Protein AF-A0A165Z0E3-F1 (afdb_monomer_lite)

Secondary structure (DSSP, 8-state):
-HHHHHHHHHHHHHHHHHHHHHHHHHHHHHHHH-S-TTTGGGB---TTTHHHHHHHHTS-HHHHHHHHTTGGG-TT---B-HHHHHHHHHHHHHHHHHTT-HHHHHHHHTTS-HHHHHHHHHTSS---GGGHHHHHHHHTT-HHHHHHHHHHHHH-TTTGGG--HHHHHHHHHHHHTTTT---TTS--HHHHHHHHHS--TTTHHHHHHHHHHHHHHS-GGG-S-HHHHHHHHHHHT-TT-B-TTS-B-PPPHHHHHHHHHHHHHHHHH-PPPP-----

Organism: NCBI:txid1314776

Sequence (279 aa):
MFMAREEEREKEAEQKAKEESRTVELTNFLVRQRTDDSLSPFFTTTSENCTDILDLISLPFERFVAKCLCINDHDDINLGDHHSIFFWSVNYCDDLLRANRRGEVTRILSRVDLFSAVRSFALAHSYSLWYDPFLKLIIADRKIDILHLLNELLLTPRDRPNVNSGCVSAAFVIAAGSPPQLPSHLDLSPIIGHIAQHPSWVNWREISDTLIAYLVQCDMPTLSERSAVHEFLQQCIDMELCDYDGIPCDTSEETLHAAQALLDRTSSLDIPQPHLIFD

Structure (mmCIF, N/CA/C/O backbone):
data_AF-A0A165Z0E3-F1
#
_entry.id   AF-A0A165Z0E3-F1
#
loop_
_atom_site.group_PDB
_atom_site.id
_atom_site.type_symbol
_atom_site.label_atom_id
_atom_site.label_alt_id
_atom_site.label_comp_id
_atom_site.label_asym_id
_atom_site.label_entity_id
_atom_site.label_seq_id
_atom_site.pdbx_PDB_ins_code
_atom_site.Cartn_x
_atom_site.Cartn_y
_atom_site.Cartn_z
_atom_site.occupancy
_atom_site.B_iso_or_equiv
_atom_site.auth_seq_id
_atom_site.auth_comp_id
_atom_site.auth_asym_id
_atom_site.auth_atom_id
_atom_site.pdbx_PDB_model_num
ATOM 1 N N . MET A 1 1 ? -39.637 34.682 29.525 1.00 68.06 1 MET A N 1
ATOM 2 C CA . MET A 1 1 ? -39.786 33.650 28.474 1.00 68.06 1 MET A CA 1
ATOM 3 C C . MET A 1 1 ? -38.454 33.310 27.801 1.00 68.06 1 MET A C 1
ATOM 5 O O . MET A 1 1 ? -38.182 32.131 27.672 1.00 68.06 1 MET A O 1
ATOM 9 N N . PHE A 1 2 ? -37.597 34.283 27.450 1.00 79.44 2 PHE A N 1
ATOM 10 C CA . PHE A 1 2 ? -36.244 34.010 26.918 1.00 79.44 2 PHE A CA 1
ATOM 11 C C . PHE A 1 2 ? -35.334 33.226 27.884 1.00 79.44 2 PHE A C 1
ATOM 13 O O . PHE A 1 2 ? -34.806 32.198 27.484 1.00 79.44 2 PHE A O 1
ATOM 20 N N . MET A 1 3 ? -35.247 33.641 29.156 1.00 83.38 3 MET A N 1
ATOM 21 C CA . MET A 1 3 ? -34.401 32.978 30.170 1.00 83.38 3 MET A CA 1
ATOM 22 C C . MET A 1 3 ? -34.711 31.481 30.346 1.00 83.38 3 MET A C 1
ATOM 24 O O . MET A 1 3 ? -33.807 30.660 30.351 1.00 83.38 3 MET A O 1
ATOM 28 N N . ALA A 1 4 ? -35.994 31.103 30.402 1.00 87.00 4 ALA A N 1
ATOM 29 C CA . ALA A 1 4 ? -36.395 29.703 30.580 1.00 87.00 4 ALA A CA 1
ATOM 30 C C . ALA A 1 4 ? -35.983 28.805 29.395 1.00 87.00 4 ALA A C 1
ATOM 32 O O . ALA A 1 4 ? -35.600 27.660 29.592 1.00 87.00 4 ALA A O 1
ATOM 33 N N . ARG A 1 5 ? -36.014 29.341 28.167 1.00 89.25 5 ARG A N 1
ATOM 34 C CA . ARG A 1 5 ? -35.580 28.628 26.953 1.00 89.25 5 ARG A CA 1
ATOM 35 C C . ARG A 1 5 ? -34.055 28.513 26.859 1.00 89.25 5 ARG A C 1
ATOM 37 O O . ARG A 1 5 ? -33.532 27.719 26.085 1.00 89.25 5 ARG A O 1
ATOM 44 N N . GLU A 1 6 ? -33.325 29.366 27.564 1.00 91.88 6 GLU A N 1
ATOM 45 C CA . GLU A 1 6 ? -31.868 29.310 27.634 1.00 91.88 6 GLU A CA 1
ATOM 46 C C . GLU A 1 6 ? -31.409 28.270 28.656 1.00 91.88 6 GLU A C 1
ATOM 48 O O . GLU A 1 6 ? -30.622 27.403 28.295 1.00 91.88 6 GLU A O 1
ATOM 53 N N . GLU A 1 7 ? -32.017 28.252 29.845 1.00 93.44 7 GLU A N 1
ATOM 54 C CA . GLU A 1 7 ? -31.776 27.214 30.858 1.00 93.44 7 GLU A CA 1
ATOM 55 C C . GLU A 1 7 ? -32.126 25.799 30.366 1.00 93.44 7 GLU A C 1
ATOM 57 O O . GLU A 1 7 ? -31.436 24.836 30.694 1.00 93.44 7 GLU A O 1
ATOM 62 N N . GLU A 1 8 ? -33.199 25.647 29.584 1.00 94.56 8 GLU A N 1
ATOM 63 C CA . GLU A 1 8 ? -33.575 24.354 28.997 1.00 94.56 8 GLU A CA 1
ATOM 64 C C . GLU A 1 8 ? -32.518 23.862 27.996 1.00 94.56 8 GLU A C 1
ATOM 66 O O . GLU A 1 8 ? -32.072 22.720 28.088 1.00 94.56 8 GLU A O 1
ATOM 71 N N . ARG A 1 9 ? -32.031 24.748 27.116 1.00 93.62 9 ARG A N 1
ATOM 72 C CA . ARG A 1 9 ? -30.963 24.423 26.154 1.00 93.62 9 ARG A CA 1
ATOM 73 C C . ARG A 1 9 ? -29.644 24.072 26.838 1.00 93.62 9 ARG A C 1
ATOM 75 O O . ARG A 1 9 ? -28.938 23.185 26.371 1.00 93.62 9 ARG A O 1
ATOM 82 N N . GLU A 1 10 ? -29.306 24.762 27.925 1.00 95.31 10 GLU A N 1
ATOM 83 C CA . GLU A 1 10 ? -28.094 24.481 28.699 1.00 95.31 10 GLU A CA 1
ATOM 84 C C . GLU A 1 10 ? -28.153 23.088 29.341 1.00 95.31 10 GLU A C 1
ATOM 86 O O . GLU A 1 10 ? -27.212 22.307 29.208 1.00 95.31 10 GLU A O 1
ATOM 91 N N . LYS A 1 11 ? -29.294 22.727 29.943 1.00 95.75 11 LYS A N 1
ATOM 92 C CA . LYS A 1 11 ? -29.506 21.388 30.518 1.00 95.75 11 LYS A CA 1
ATOM 93 C C . LYS A 1 11 ? -29.469 20.281 29.467 1.00 95.75 11 LYS A C 1
ATOM 95 O O . LYS A 1 11 ? -28.896 19.224 29.719 1.00 95.75 11 LYS A O 1
ATOM 100 N N . GLU A 1 12 ? -30.070 20.507 28.299 1.00 95.25 12 GLU A N 1
ATOM 101 C CA . GLU A 1 12 ? -30.009 19.560 27.178 1.00 95.25 12 GLU A CA 1
ATOM 102 C C . GLU A 1 12 ? -28.567 19.351 26.699 1.00 95.25 12 GLU A C 1
ATOM 104 O O . GLU A 1 12 ? -28.146 18.213 26.480 1.00 95.25 12 GLU A O 1
ATOM 109 N N . ALA A 1 13 ? -27.788 20.430 26.585 1.00 94.31 13 ALA A N 1
ATOM 110 C CA . ALA A 1 13 ? -26.386 20.357 26.190 1.00 94.31 13 ALA A CA 1
ATOM 111 C C . ALA A 1 13 ? -25.526 19.612 27.227 1.00 94.31 13 ALA A C 1
ATOM 113 O O . ALA A 1 13 ? -24.717 18.764 26.849 1.00 94.31 13 ALA A O 1
ATOM 114 N N . GLU A 1 14 ? -25.725 19.871 28.523 1.00 95.94 14 GLU A N 1
ATOM 115 C CA . GLU A 1 14 ? -25.013 19.178 29.605 1.00 95.94 14 GLU A CA 1
ATOM 116 C C . GLU A 1 14 ? -25.334 17.675 29.624 1.00 95.94 14 GLU A C 1
ATOM 118 O O . GLU A 1 14 ? -24.434 16.837 29.737 1.00 95.94 14 GLU A O 1
ATOM 123 N N . GLN A 1 15 ? -26.610 17.318 29.457 1.00 95.50 15 GLN A N 1
ATOM 124 C CA . GLN A 1 15 ? -27.033 15.921 29.393 1.00 95.50 15 GLN A CA 1
ATOM 125 C C . GLN A 1 15 ? -26.423 15.206 28.181 1.00 95.50 15 GLN A C 1
ATOM 127 O O . GLN A 1 15 ? -25.893 14.104 28.334 1.00 95.50 15 GLN A O 1
ATOM 132 N N . LYS A 1 16 ? -26.430 15.846 27.006 1.00 94.31 16 LYS A N 1
ATOM 133 C CA . LYS A 1 16 ? -25.814 15.301 25.791 1.00 94.31 16 LYS A CA 1
ATOM 134 C C . LYS A 1 16 ? -24.310 15.069 25.974 1.00 94.31 16 LYS A C 1
ATOM 136 O O . LYS A 1 16 ? -23.826 13.976 25.696 1.00 94.31 16 LYS A O 1
ATOM 141 N N . ALA A 1 17 ? -23.586 16.044 26.524 1.00 93.94 17 ALA A N 1
ATOM 142 C CA . ALA A 1 17 ? -22.150 15.913 26.784 1.00 93.94 17 ALA A CA 1
ATOM 143 C C . ALA A 1 17 ? -21.835 14.761 27.758 1.00 93.94 17 ALA A C 1
ATOM 145 O O . ALA A 1 17 ? -20.858 14.027 27.593 1.00 93.94 17 ALA A O 1
ATOM 146 N N . LYS A 1 18 ? -22.688 14.556 28.767 1.00 95.44 18 LYS A N 1
ATOM 147 C CA . LYS A 1 18 ? -22.558 13.447 29.719 1.00 95.44 18 LYS A CA 1
ATOM 148 C C . LYS A 1 18 ? -22.806 12.083 29.071 1.00 95.44 18 LYS A C 1
ATOM 150 O O . LYS A 1 18 ? -22.148 11.108 29.434 1.00 95.44 18 LYS A O 1
ATOM 155 N N . GLU A 1 19 ? -23.755 11.994 28.145 1.00 94.44 19 GLU A N 1
ATOM 156 C CA . GLU A 1 19 ? -24.025 10.775 27.375 1.00 94.44 19 GLU A CA 1
ATOM 157 C C . GLU A 1 19 ? -22.878 10.444 26.414 1.00 94.44 19 GLU A C 1
ATOM 159 O O . GLU A 1 19 ? -22.436 9.294 26.365 1.00 94.44 19 GLU A O 1
ATOM 164 N N . GLU A 1 20 ? -22.326 11.449 25.732 1.00 93.62 20 GLU A N 1
ATOM 165 C CA . GLU A 1 20 ? -21.140 11.301 24.879 1.00 93.62 20 GLU A CA 1
ATOM 166 C C . GLU A 1 20 ? -19.932 10.812 25.691 1.00 93.62 20 GLU A C 1
ATOM 168 O O . GLU A 1 20 ? -19.314 9.806 25.342 1.00 93.62 20 GLU A O 1
ATOM 173 N N . SER A 1 21 ? -19.648 11.442 26.836 1.00 95.00 21 SER A N 1
ATOM 174 C CA . SER A 1 21 ? -18.558 11.033 27.732 1.00 95.00 21 SER A CA 1
ATOM 175 C C . SER A 1 21 ? -18.706 9.584 28.211 1.00 95.00 21 SER A C 1
ATOM 177 O O . SER A 1 21 ? -17.742 8.820 28.163 1.00 95.00 21 SER A O 1
ATOM 179 N N . ARG A 1 22 ? -19.917 9.166 28.602 1.00 95.00 22 ARG A N 1
ATOM 180 C CA . ARG A 1 22 ? -20.192 7.774 29.001 1.00 95.00 22 ARG A CA 1
ATOM 181 C C . ARG A 1 22 ? -19.994 6.785 27.857 1.00 95.00 22 ARG A C 1
ATOM 183 O O . ARG A 1 22 ? -19.503 5.682 28.088 1.00 95.00 22 ARG A O 1
ATOM 190 N N . THR A 1 23 ? -20.372 7.167 26.640 1.00 95.31 23 THR A N 1
ATOM 191 C CA . THR A 1 23 ? -20.214 6.326 25.446 1.00 95.31 23 THR A CA 1
ATOM 192 C C . THR A 1 23 ? -18.735 6.106 25.134 1.00 95.31 23 THR A C 1
ATOM 194 O O . THR A 1 23 ? -18.315 4.973 24.893 1.00 95.31 23 THR A O 1
ATOM 197 N N . VAL A 1 24 ? -17.919 7.157 25.239 1.00 96.25 24 VAL A N 1
ATOM 198 C CA . VAL A 1 24 ? -16.460 7.073 25.082 1.00 96.25 24 VAL A CA 1
ATOM 199 C C . VAL A 1 24 ? -15.829 6.192 26.165 1.00 96.25 24 VAL A C 1
ATOM 201 O O . VAL A 1 24 ? -15.006 5.330 25.857 1.00 96.25 24 VAL A O 1
ATOM 204 N N . GLU A 1 25 ? -16.219 6.353 27.432 1.00 96.00 25 GLU A N 1
ATOM 205 C CA . GLU A 1 25 ? -15.717 5.522 28.538 1.00 96.00 25 GLU A CA 1
ATOM 206 C C . GLU A 1 25 ? -16.061 4.039 28.360 1.00 96.00 25 GLU A C 1
ATOM 208 O O . GLU A 1 25 ? -15.193 3.177 28.526 1.00 96.00 25 GLU A O 1
ATOM 213 N N . LEU A 1 26 ? -17.306 3.736 27.981 1.00 95.69 26 LEU A N 1
A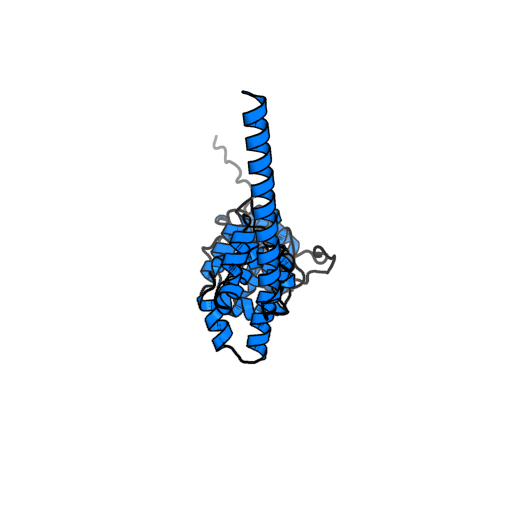TOM 214 C CA . LEU A 1 26 ? -17.750 2.368 27.726 1.00 95.69 26 LEU A CA 1
ATOM 215 C C . LEU A 1 26 ? -17.009 1.748 26.537 1.00 95.69 26 LEU A C 1
ATOM 217 O O . LEU A 1 26 ? -16.569 0.604 26.619 1.00 95.69 26 LEU A O 1
ATOM 221 N N . THR A 1 27 ? -16.829 2.502 25.454 1.00 95.81 27 THR A N 1
ATOM 222 C CA . THR A 1 27 ? -16.098 2.032 24.270 1.00 95.81 27 THR A CA 1
ATOM 223 C C . THR A 1 27 ? -14.642 1.736 24.617 1.00 95.81 27 THR A C 1
ATOM 225 O O . THR A 1 27 ? -14.156 0.646 24.332 1.00 95.81 27 THR A O 1
ATOM 228 N N . ASN A 1 28 ? -13.973 2.634 25.346 1.00 94.12 28 ASN A N 1
ATOM 229 C CA . ASN A 1 28 ? -12.619 2.398 25.850 1.00 94.12 28 ASN A CA 1
ATOM 230 C C . ASN A 1 28 ? -12.534 1.155 26.742 1.00 94.12 28 ASN A C 1
ATOM 232 O O . ASN A 1 28 ? -11.565 0.398 26.666 1.00 94.12 28 ASN A O 1
ATOM 236 N N . PHE A 1 29 ? -13.535 0.934 27.597 1.00 94.88 29 PHE A N 1
ATOM 237 C CA . PHE A 1 29 ? -13.607 -0.279 28.401 1.00 94.88 29 PHE A CA 1
ATOM 238 C C . PHE A 1 29 ? -13.693 -1.526 27.514 1.00 94.88 29 PHE A C 1
ATOM 240 O O . PHE A 1 29 ? -12.916 -2.454 27.717 1.00 94.88 29 PHE A O 1
ATOM 247 N N . LEU A 1 30 ? -14.571 -1.535 26.508 1.00 94.25 30 LEU A N 1
ATOM 248 C CA . LEU A 1 30 ? -14.750 -2.671 25.600 1.00 94.25 30 LEU A CA 1
ATOM 249 C C . LEU A 1 30 ? -13.508 -2.951 24.749 1.00 94.25 30 LEU A C 1
ATOM 251 O O . LEU A 1 30 ? -13.116 -4.111 24.639 1.00 94.25 30 LEU A O 1
ATOM 255 N N . VAL A 1 31 ? -12.847 -1.914 24.224 1.00 93.19 31 VAL A N 1
ATOM 256 C CA . VAL A 1 31 ? -11.560 -2.043 23.518 1.00 93.19 31 VAL A CA 1
ATOM 257 C C . VAL A 1 31 ? -10.532 -2.737 24.417 1.00 93.19 31 VAL A C 1
ATOM 259 O O . VAL A 1 31 ? -9.886 -3.687 23.994 1.00 93.19 31 VAL A O 1
ATOM 262 N N . ARG A 1 32 ? -10.439 -2.350 25.697 1.00 90.75 32 ARG A N 1
ATOM 263 C CA . ARG A 1 32 ? -9.517 -2.970 26.669 1.00 90.75 32 ARG A CA 1
ATOM 264 C C . ARG A 1 32 ? -9.890 -4.391 27.093 1.00 90.75 32 ARG A C 1
ATOM 266 O O . ARG A 1 32 ? -9.044 -5.080 27.650 1.00 90.75 32 ARG A O 1
ATOM 273 N N . GLN A 1 33 ? -11.143 -4.811 26.918 1.00 90.69 33 GLN A N 1
ATOM 274 C CA . GLN A 1 33 ? -11.573 -6.181 27.229 1.00 90.69 33 GLN A CA 1
ATOM 275 C C . GLN A 1 33 ? -11.256 -7.170 26.106 1.00 90.69 33 GLN A C 1
ATOM 277 O O . GLN A 1 33 ? -11.407 -8.379 26.297 1.00 90.69 33 GLN A O 1
ATOM 282 N N . ARG A 1 34 ? -10.839 -6.692 24.931 1.00 88.19 34 ARG A N 1
ATOM 283 C CA . ARG A 1 34 ? -10.425 -7.579 23.853 1.00 88.19 34 ARG A CA 1
ATOM 284 C C . ARG A 1 34 ? -9.138 -8.298 24.231 1.00 88.19 34 ARG A C 1
ATOM 286 O O . ARG A 1 34 ? -8.224 -7.716 24.799 1.00 88.19 34 ARG A O 1
ATOM 293 N N . THR A 1 35 ? -9.073 -9.577 23.888 1.00 85.25 35 THR A N 1
ATOM 294 C CA . THR A 1 35 ? -7.923 -10.441 24.180 1.00 85.25 35 THR A CA 1
ATOM 295 C C . THR A 1 35 ? -6.829 -10.356 23.114 1.00 85.25 35 THR A C 1
ATOM 297 O O . THR A 1 35 ? -5.907 -11.167 23.121 1.00 85.25 35 THR A O 1
ATOM 300 N N . ASP A 1 36 ? -6.957 -9.450 22.140 1.00 81.94 36 ASP A N 1
ATOM 301 C CA . ASP A 1 36 ? -5.876 -9.153 21.207 1.00 81.94 36 ASP A CA 1
ATOM 302 C C . ASP A 1 36 ? -4.920 -8.134 21.818 1.00 81.94 36 ASP A C 1
ATOM 304 O O . ASP A 1 36 ? -5.096 -6.924 21.710 1.00 81.94 36 ASP A O 1
ATOM 308 N N . ASP A 1 37 ? -3.869 -8.650 22.449 1.00 74.19 37 ASP A N 1
ATOM 309 C CA . ASP A 1 37 ? -2.869 -7.825 23.134 1.00 74.19 37 ASP A CA 1
ATOM 310 C C . ASP A 1 37 ? -2.092 -6.894 22.179 1.00 74.19 37 ASP A C 1
ATOM 312 O O . ASP A 1 37 ? -1.412 -5.974 22.631 1.00 74.19 37 ASP A O 1
ATOM 316 N N . SER A 1 38 ? -2.185 -7.109 20.861 1.00 86.12 38 SER A N 1
ATOM 317 C CA . SER A 1 38 ? -1.393 -6.400 19.852 1.00 86.12 38 SER A CA 1
ATOM 318 C C . SER A 1 38 ? -2.134 -5.340 19.033 1.00 86.12 38 SER A C 1
ATOM 320 O O . SER A 1 38 ? -1.458 -4.549 18.393 1.00 86.12 38 SER A O 1
ATOM 322 N N . LEU A 1 39 ? -3.472 -5.288 18.998 1.00 90.50 39 LEU A N 1
ATOM 323 C CA . LEU A 1 39 ? -4.202 -4.359 18.107 1.00 90.50 39 LEU A CA 1
ATOM 324 C C . LEU A 1 39 ? -4.990 -3.301 18.875 1.00 90.50 39 LEU A C 1
ATOM 326 O O . LEU A 1 39 ? -4.874 -2.108 18.601 1.00 90.50 39 LEU A O 1
ATOM 330 N N . SER A 1 40 ? -5.754 -3.736 19.872 1.00 90.62 40 SER A N 1
ATOM 331 C CA . SER A 1 40 ? -6.601 -2.870 20.697 1.00 90.62 40 SER A CA 1
ATOM 332 C C . SER A 1 40 ? -5.907 -1.637 21.314 1.00 90.62 40 SER A C 1
ATOM 334 O O . SER A 1 40 ? -6.552 -0.589 21.379 1.00 90.62 40 SER A O 1
ATOM 336 N N . PRO A 1 41 ? -4.618 -1.675 21.725 1.00 93.25 41 PRO A N 1
ATOM 337 C CA . PRO A 1 41 ? -3.942 -0.506 22.298 1.00 93.25 41 PRO A CA 1
ATOM 338 C C . PRO A 1 41 ? -3.807 0.707 21.367 1.00 93.25 41 PRO A C 1
ATOM 340 O O . PRO A 1 41 ? -3.559 1.808 21.854 1.00 93.25 41 PRO A O 1
ATOM 343 N N . PHE A 1 42 ? -3.945 0.519 20.053 1.00 95.06 42 PHE A N 1
ATOM 344 C CA . PHE A 1 42 ? -3.708 1.565 19.053 1.00 95.06 42 PHE A CA 1
ATOM 345 C C . PHE A 1 42 ? -4.973 2.327 18.649 1.00 95.06 42 PHE A C 1
ATOM 347 O O . PHE A 1 42 ? -4.896 3.320 17.924 1.00 95.06 42 PHE A O 1
ATOM 354 N N . PHE A 1 43 ? -6.135 1.913 19.161 1.00 95.19 43 PHE A N 1
ATOM 355 C CA . PHE A 1 43 ? -7.379 2.645 18.970 1.00 95.19 43 PHE A CA 1
ATOM 356 C C . PHE A 1 43 ? -7.462 3.835 19.923 1.00 95.19 43 PHE A C 1
ATOM 358 O O . PHE A 1 43 ? -7.250 3.703 21.129 1.00 95.19 43 PHE A O 1
ATOM 365 N N . THR A 1 44 ? -7.817 5.003 19.389 1.00 95.31 44 THR A N 1
ATOM 366 C CA . THR A 1 44 ? -8.070 6.203 20.199 1.00 95.31 44 THR A CA 1
ATOM 367 C C . THR A 1 44 ? -9.548 6.535 20.148 1.00 95.31 44 THR A C 1
ATOM 369 O O . THR A 1 44 ? -10.023 7.068 19.153 1.00 95.31 44 THR A O 1
ATOM 372 N N . THR A 1 45 ? -10.283 6.246 21.220 1.00 95.56 45 THR A N 1
ATOM 373 C CA . THR A 1 45 ? -11.718 6.550 21.269 1.00 95.56 45 THR A CA 1
ATOM 374 C C . THR A 1 45 ? -11.964 8.041 21.500 1.00 95.56 45 THR A C 1
ATOM 376 O O . THR A 1 45 ? -11.514 8.608 22.498 1.00 95.56 45 THR A O 1
ATOM 379 N N . THR A 1 46 ? -12.756 8.648 20.626 1.00 94.62 46 THR A N 1
ATOM 380 C CA . THR A 1 46 ? -13.310 9.999 20.729 1.00 94.62 46 THR A CA 1
ATOM 381 C C . THR A 1 46 ? -14.836 9.934 20.637 1.00 94.62 46 THR A C 1
ATOM 383 O O . THR A 1 46 ? -15.412 8.891 20.326 1.00 94.62 46 THR A O 1
ATOM 386 N N . SER A 1 47 ? -15.526 11.039 20.920 1.00 92.81 47 SER A N 1
ATOM 387 C CA . SER A 1 47 ? -16.980 11.105 20.716 1.00 92.81 47 SER A CA 1
ATOM 388 C C . SER A 1 47 ? -17.366 10.919 19.244 1.00 92.81 47 SER A C 1
ATOM 390 O O . SER A 1 47 ? -18.416 10.351 18.964 1.00 92.81 47 SER A O 1
ATOM 392 N N . GLU A 1 48 ? -16.506 11.347 18.318 1.00 93.31 48 GLU A N 1
ATOM 393 C CA . GLU A 1 48 ? -16.752 11.317 16.874 1.00 93.31 48 GLU A CA 1
ATOM 394 C C . GLU A 1 48 ? -16.618 9.911 16.278 1.00 93.31 48 GLU A C 1
ATOM 396 O O . GLU A 1 48 ? -17.387 9.569 15.389 1.00 93.31 48 GLU A O 1
ATOM 401 N N . ASN A 1 49 ? -15.700 9.083 16.790 1.00 94.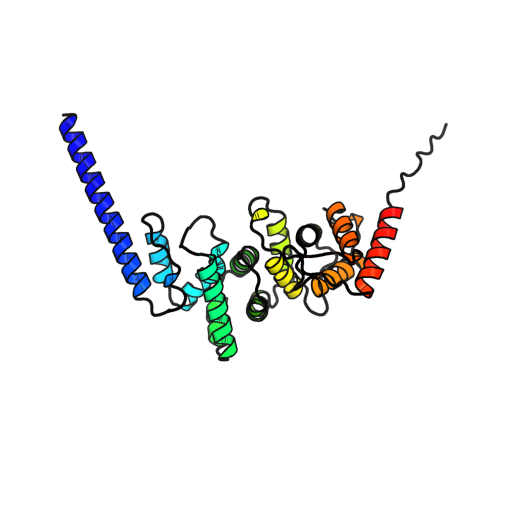75 49 ASN A N 1
ATOM 402 C CA . ASN A 1 49 ? -15.392 7.762 16.222 1.00 94.75 49 ASN A CA 1
ATOM 403 C C . ASN A 1 49 ? -15.894 6.576 17.065 1.00 94.75 49 ASN A C 1
ATOM 405 O O . ASN A 1 49 ? -15.676 5.420 16.699 1.00 94.75 49 ASN A O 1
ATOM 409 N N . CYS A 1 50 ? -16.518 6.827 18.224 1.00 94.25 50 CYS A N 1
ATOM 410 C CA . CYS A 1 50 ? -16.867 5.754 19.157 1.00 94.25 50 CYS A CA 1
ATOM 411 C C . CYS A 1 50 ? -17.804 4.713 18.533 1.00 94.25 50 CYS A C 1
ATOM 413 O O . CYS A 1 50 ? -17.636 3.523 18.784 1.00 94.25 50 CYS A O 1
ATOM 415 N N . THR A 1 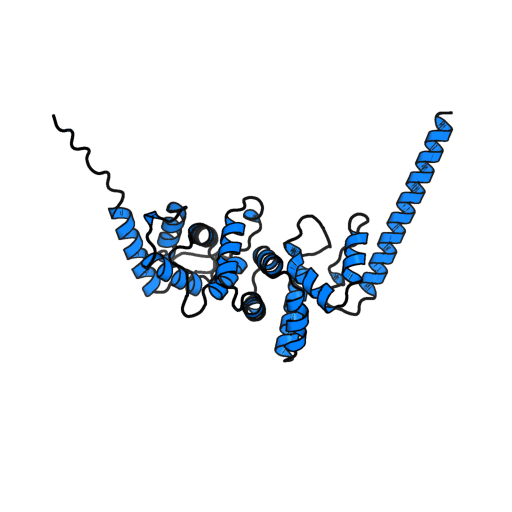51 ? -18.743 5.142 17.686 1.00 93.31 51 THR A N 1
ATOM 416 C CA . THR A 1 51 ? -19.663 4.233 16.988 1.00 93.31 51 THR A CA 1
ATOM 417 C C . THR A 1 51 ? -18.904 3.339 16.009 1.00 93.31 51 THR A C 1
ATOM 419 O O . THR A 1 51 ? -19.086 2.125 16.041 1.00 93.31 51 THR A O 1
ATOM 422 N N . ASP A 1 52 ? -17.982 3.902 15.226 1.00 95.00 52 ASP A N 1
ATOM 423 C CA . ASP A 1 52 ? -17.177 3.138 14.266 1.00 95.00 52 ASP A CA 1
ATOM 424 C C . ASP A 1 52 ? -16.259 2.130 14.968 1.00 95.00 52 ASP A C 1
ATOM 426 O O . ASP A 1 52 ? -16.145 0.979 14.540 1.00 95.00 52 ASP A O 1
ATOM 430 N N . ILE A 1 53 ? -15.645 2.527 16.090 1.00 95.56 53 ILE A N 1
ATOM 431 C CA . ILE A 1 53 ? -14.836 1.621 16.915 1.00 95.56 53 ILE A CA 1
ATOM 432 C C . ILE A 1 53 ? -15.710 0.503 17.487 1.00 95.56 53 ILE A C 1
ATOM 434 O O . ILE A 1 53 ? -15.310 -0.658 17.419 1.00 95.56 53 ILE A O 1
ATOM 438 N N . LEU A 1 54 ? -16.891 0.818 18.033 1.00 94.44 54 LEU A N 1
ATOM 439 C CA . LEU A 1 54 ? -17.818 -0.179 18.577 1.00 94.44 54 LEU A CA 1
ATOM 440 C C . LEU A 1 54 ? -18.260 -1.187 17.514 1.00 94.44 54 LEU A C 1
ATOM 442 O O . LEU A 1 54 ? -18.247 -2.395 17.772 1.00 94.44 54 LEU A O 1
ATOM 446 N N . ASP A 1 55 ? -18.608 -0.708 16.323 1.00 94.81 55 ASP A N 1
ATOM 447 C CA . ASP A 1 55 ? -18.997 -1.549 15.194 1.00 94.81 55 ASP A CA 1
ATOM 448 C C . ASP A 1 55 ? -17.843 -2.460 14.769 1.00 94.81 55 ASP A C 1
ATOM 450 O O . ASP A 1 55 ? -18.035 -3.665 14.580 1.00 94.81 55 ASP A O 1
ATOM 454 N N . LEU A 1 56 ? -16.627 -1.914 14.704 1.00 94.69 56 LEU A N 1
ATOM 455 C CA . LEU A 1 56 ? -15.415 -2.644 14.352 1.00 94.69 56 LEU A CA 1
ATOM 456 C C . LEU A 1 56 ? -15.081 -3.739 15.378 1.00 94.69 56 LEU A C 1
ATOM 458 O O . LEU A 1 56 ? -14.852 -4.891 14.998 1.00 94.69 56 LEU A O 1
ATOM 462 N N . ILE A 1 57 ? -15.089 -3.423 16.677 1.00 94.31 57 ILE A N 1
ATOM 463 C CA . ILE A 1 57 ? -14.761 -4.396 17.732 1.00 94.31 57 ILE A CA 1
ATOM 464 C C . ILE A 1 57 ? -15.870 -5.422 17.980 1.00 94.31 57 ILE A C 1
ATOM 466 O O . ILE A 1 57 ? -15.607 -6.466 18.576 1.00 94.31 57 ILE A O 1
ATOM 470 N N . SER A 1 58 ? -17.095 -5.163 17.525 1.00 94.44 58 SER A N 1
ATOM 471 C CA . SER A 1 58 ? -18.200 -6.125 17.608 1.00 94.44 58 SER A CA 1
ATOM 472 C C . SER A 1 58 ? -18.110 -7.222 16.541 1.00 94.44 58 SER A C 1
ATOM 474 O O . SER A 1 58 ? -18.844 -8.213 16.596 1.00 94.44 58 SER A O 1
ATOM 476 N N . LEU A 1 59 ? -17.211 -7.079 15.561 1.00 95.50 59 LEU A N 1
ATOM 477 C CA . LEU A 1 59 ? -17.000 -8.078 14.521 1.00 95.50 59 LEU A CA 1
ATOM 478 C C . LEU A 1 59 ? -16.327 -9.351 15.067 1.00 95.50 59 LEU A C 1
ATOM 480 O O . LEU A 1 59 ? -15.485 -9.288 15.968 1.00 95.50 59 LEU A O 1
ATOM 484 N N . PRO A 1 60 ? -16.604 -10.519 14.449 1.00 95.25 60 PRO A N 1
ATOM 485 C CA . PRO A 1 60 ? -15.762 -11.698 14.612 1.00 95.25 60 PRO A CA 1
ATOM 486 C C . PRO A 1 60 ? -14.295 -11.364 14.339 1.00 95.25 60 PRO A C 1
ATOM 488 O O . PRO A 1 60 ? -13.999 -10.586 13.428 1.00 95.25 60 PRO A O 1
ATOM 491 N N . PHE A 1 61 ? -13.384 -11.980 15.092 1.00 94.38 61 PHE A N 1
ATOM 492 C CA . PHE A 1 61 ? -11.972 -11.600 15.107 1.00 94.38 61 PHE A CA 1
ATOM 493 C 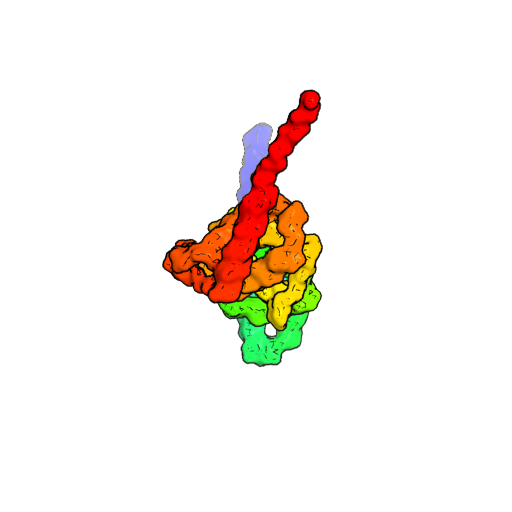C . PHE A 1 61 ? -11.329 -11.562 13.712 1.00 94.38 61 PHE A C 1
ATOM 495 O O . PHE A 1 61 ? -10.634 -10.608 13.378 1.00 94.38 61 PHE A O 1
ATOM 502 N N . GLU A 1 62 ? -11.626 -12.530 12.842 1.00 95.81 62 GLU A N 1
ATOM 503 C CA . GLU A 1 62 ? -11.073 -12.549 11.485 1.00 95.81 62 GLU A CA 1
ATOM 504 C C . GLU A 1 62 ? -11.566 -11.379 10.623 1.00 95.81 62 GLU A C 1
ATOM 506 O O . GLU A 1 62 ? -10.822 -10.869 9.788 1.00 95.81 62 GLU A O 1
ATOM 511 N N . ARG A 1 63 ? -12.815 -10.933 10.821 1.00 96.62 63 ARG A N 1
ATOM 512 C CA . ARG A 1 63 ? -13.365 -9.757 10.126 1.00 96.62 63 ARG A CA 1
ATOM 513 C C . ARG A 1 63 ? -12.808 -8.456 10.690 1.00 96.62 63 ARG A C 1
ATOM 515 O O . ARG A 1 63 ? -12.585 -7.531 9.919 1.00 96.62 63 ARG A O 1
ATOM 522 N N . PHE A 1 64 ? -12.583 -8.405 12.000 1.00 96.06 64 PHE A N 1
ATOM 523 C CA . PHE A 1 64 ? -11.903 -7.292 12.654 1.00 96.06 64 PHE A CA 1
ATOM 524 C C . PHE A 1 64 ? -10.503 -7.090 12.057 1.00 96.06 64 PHE A C 1
ATOM 526 O O . PHE A 1 64 ? -10.229 -6.026 11.514 1.00 96.06 64 PHE A O 1
ATOM 533 N N . VAL A 1 65 ? -9.671 -8.138 12.027 1.00 96.75 65 VAL A N 1
ATOM 534 C CA . VAL A 1 65 ? -8.329 -8.072 11.418 1.00 96.75 65 VAL A CA 1
ATOM 535 C C . VAL A 1 65 ? -8.406 -7.694 9.937 1.00 96.75 65 VAL A C 1
ATOM 537 O O . VAL A 1 65 ? -7.645 -6.846 9.484 1.00 96.75 65 VAL A O 1
ATOM 540 N N . ALA A 1 66 ? -9.351 -8.264 9.180 1.00 97.12 66 ALA A N 1
ATOM 541 C CA . ALA A 1 66 ? -9.529 -7.924 7.768 1.00 97.12 66 ALA A CA 1
ATOM 542 C C . ALA A 1 66 ? -9.825 -6.431 7.540 1.00 97.12 66 ALA A C 1
ATOM 544 O O . ALA A 1 66 ? -9.334 -5.851 6.574 1.00 97.12 66 ALA A O 1
ATOM 545 N N . LYS A 1 67 ? -10.596 -5.801 8.434 1.00 96.62 67 LYS A N 1
ATOM 546 C CA . LYS A 1 67 ? -10.855 -4.358 8.396 1.00 96.62 67 LYS A CA 1
ATOM 547 C C . LYS A 1 67 ? -9.622 -3.544 8.779 1.00 96.62 67 LYS A C 1
ATOM 549 O O . LYS A 1 67 ? -9.312 -2.580 8.090 1.00 96.62 67 LYS A O 1
ATOM 554 N N . CYS A 1 68 ? -8.874 -3.973 9.792 1.00 96.12 68 CYS A N 1
ATOM 555 C CA . CYS A 1 68 ? -7.620 -3.325 10.181 1.00 96.12 68 CYS A CA 1
ATOM 556 C C . CYS A 1 68 ? -6.535 -3.396 9.086 1.00 96.12 68 CYS A C 1
ATOM 558 O O . CYS A 1 68 ? -5.724 -2.487 8.964 1.00 96.12 68 CYS A O 1
ATOM 560 N N . LEU A 1 69 ? -6.543 -4.429 8.236 1.00 96.88 69 LEU A N 1
ATOM 561 C CA . LEU A 1 69 ? -5.663 -4.521 7.060 1.00 96.88 69 LEU A CA 1
ATOM 562 C C . LEU A 1 69 ? -5.985 -3.495 5.959 1.00 96.88 69 LEU A C 1
ATOM 564 O O . LEU A 1 69 ? -5.153 -3.268 5.088 1.00 96.88 69 LEU A O 1
ATOM 568 N N . CYS A 1 70 ? -7.174 -2.893 5.986 1.00 96.69 70 CYS A N 1
ATOM 569 C CA . CYS A 1 70 ? -7.619 -1.881 5.025 1.00 96.69 70 CYS A CA 1
ATOM 570 C C . CYS A 1 70 ? -7.584 -0.463 5.622 1.00 96.69 70 CYS A C 1
ATOM 572 O O . CYS A 1 70 ? -8.148 0.458 5.045 1.00 96.69 70 CYS A O 1
ATOM 574 N N . ILE A 1 71 ? -6.990 -0.285 6.807 1.00 95.69 71 ILE A N 1
ATOM 575 C CA . ILE A 1 71 ? -7.198 0.908 7.635 1.00 95.69 71 ILE A CA 1
ATOM 576 C C . ILE A 1 71 ? -6.729 2.212 6.976 1.00 95.69 71 ILE A C 1
ATOM 578 O O . ILE A 1 71 ? -7.426 3.213 7.093 1.00 95.69 71 ILE A O 1
ATOM 582 N N . ASN A 1 72 ? -5.613 2.199 6.236 1.00 94.06 72 ASN A N 1
ATOM 583 C CA . ASN A 1 72 ? -5.078 3.411 5.603 1.00 94.06 72 ASN A CA 1
ATOM 584 C C . ASN A 1 72 ? -5.830 3.787 4.312 1.00 94.06 72 ASN A C 1
ATOM 586 O O . ASN A 1 72 ? -5.515 4.804 3.713 1.00 94.06 72 ASN A O 1
ATOM 590 N N . ASP A 1 73 ? -6.788 2.972 3.855 1.00 92.62 73 ASP A N 1
ATOM 591 C CA . ASP A 1 73 ? -7.673 3.317 2.730 1.00 92.62 73 ASP A CA 1
ATOM 592 C C . ASP A 1 73 ? -8.868 4.192 3.175 1.00 92.62 73 ASP A C 1
ATOM 594 O O . ASP A 1 73 ? -9.610 4.735 2.358 1.00 92.62 73 ASP A O 1
ATOM 598 N N . HIS A 1 74 ? -9.076 4.337 4.488 1.00 84.50 74 HIS A N 1
ATOM 599 C CA . HIS A 1 74 ? -10.210 5.047 5.076 1.00 84.50 74 HIS A CA 1
ATOM 600 C C . HIS A 1 74 ? -9.776 6.381 5.700 1.00 84.50 74 HIS A C 1
ATOM 602 O O . HIS A 1 74 ? -9.603 6.500 6.912 1.00 84.50 74 HIS A O 1
ATOM 608 N N . ASP A 1 75 ? -9.632 7.408 4.861 1.00 73.88 75 ASP A N 1
ATOM 609 C CA . ASP A 1 75 ? -9.279 8.776 5.279 1.00 73.88 75 ASP A CA 1
ATOM 610 C C . ASP A 1 75 ? -10.353 9.474 6.134 1.00 73.88 75 ASP A C 1
ATOM 612 O O . ASP A 1 75 ? -10.093 10.498 6.767 1.00 73.88 75 ASP A O 1
ATOM 616 N N . ASP A 1 76 ? -11.590 8.986 6.097 1.00 82.06 76 ASP A N 1
ATOM 617 C CA . ASP A 1 76 ? -12.749 9.624 6.714 1.00 82.06 76 ASP A CA 1
ATOM 618 C C . ASP A 1 76 ? -12.950 9.241 8.185 1.00 82.06 76 ASP A C 1
ATOM 620 O O . ASP A 1 76 ? -13.663 9.948 8.900 1.00 82.06 76 ASP A O 1
ATOM 624 N N . ILE A 1 77 ? -12.294 8.177 8.663 1.00 86.69 77 ILE A N 1
ATOM 625 C CA . ILE A 1 77 ? -12.484 7.664 10.024 1.00 86.69 77 ILE A CA 1
ATOM 626 C C . ILE A 1 77 ? -11.148 7.598 10.766 1.00 86.69 77 ILE A C 1
ATOM 628 O O . ILE A 1 77 ? -10.351 6.668 10.622 1.00 86.69 77 ILE A O 1
ATOM 632 N N . ASN A 1 78 ? -10.926 8.568 11.654 1.00 92.00 78 ASN A N 1
ATOM 633 C CA . ASN A 1 78 ? -9.803 8.528 12.583 1.00 92.00 78 ASN A CA 1
ATOM 634 C C . ASN A 1 78 ? -10.080 7.487 13.674 1.00 92.00 78 ASN A C 1
ATOM 636 O O . ASN A 1 78 ? -10.752 7.786 14.654 1.00 92.00 78 ASN A O 1
ATOM 640 N N . LEU A 1 79 ? -9.561 6.271 13.515 1.00 94.50 79 LEU A N 1
ATOM 641 C CA . LEU A 1 79 ? -9.706 5.179 14.485 1.00 94.50 79 LEU A CA 1
ATOM 642 C C . LEU A 1 79 ? -8.562 5.142 15.514 1.00 94.50 79 LEU A C 1
ATOM 644 O O . LEU A 1 79 ? -8.589 4.323 16.431 1.00 94.50 79 LEU A O 1
ATOM 648 N N . GLY A 1 80 ? -7.576 6.035 15.400 1.00 94.69 80 GLY A N 1
ATOM 649 C CA . GLY A 1 80 ? -6.374 6.065 16.228 1.00 94.69 80 GLY A CA 1
ATOM 650 C C . GLY A 1 80 ? -5.103 5.989 15.387 1.00 94.69 80 GLY A C 1
ATOM 651 O O . GLY A 1 80 ? -5.008 6.602 14.328 1.00 94.69 80 GLY A O 1
ATOM 652 N N . ASP A 1 81 ? -4.116 5.237 15.866 1.00 95.06 81 ASP A N 1
ATOM 653 C CA . ASP A 1 81 ? -2.838 5.065 15.176 1.00 95.06 81 ASP A CA 1
ATOM 654 C C . ASP A 1 81 ? -2.970 4.020 14.057 1.00 95.06 81 ASP A C 1
ATOM 656 O O . ASP A 1 81 ? -2.712 2.828 14.248 1.00 95.06 81 ASP A O 1
ATOM 660 N N . HIS A 1 82 ? -3.403 4.475 12.877 1.00 94.88 82 HIS A N 1
ATOM 661 C CA . HIS A 1 82 ? -3.573 3.638 11.686 1.00 94.88 82 HIS A CA 1
ATOM 662 C C . HIS A 1 82 ? -2.289 2.903 11.283 1.00 94.88 82 HIS A C 1
ATOM 664 O O . HIS A 1 82 ? -2.361 1.748 10.861 1.00 94.88 82 HIS A O 1
ATOM 670 N N . HIS A 1 83 ? -1.116 3.518 11.480 1.00 93.31 83 HIS A N 1
ATOM 671 C CA . HIS A 1 83 ? 0.161 2.875 11.182 1.00 93.31 83 HIS A CA 1
ATOM 672 C C . HIS A 1 83 ? 0.354 1.630 12.046 1.00 93.31 83 HIS A C 1
ATOM 674 O O . HIS A 1 83 ? 0.579 0.540 11.513 1.00 93.31 83 HIS A O 1
ATOM 680 N N . SER A 1 84 ? 0.205 1.772 13.364 1.00 94.62 84 SER A N 1
ATOM 681 C CA . SER A 1 84 ? 0.332 0.642 14.281 1.00 94.62 84 SER A CA 1
ATOM 682 C C . SER A 1 84 ? -0.773 -0.396 14.068 1.00 94.62 84 SER A C 1
ATOM 684 O O . SER A 1 84 ? -0.493 -1.595 14.066 1.00 94.62 84 SER A O 1
ATOM 686 N N . ILE A 1 85 ? -2.017 0.026 13.815 1.00 96.06 85 ILE A N 1
ATOM 687 C CA . ILE A 1 85 ? -3.131 -0.891 13.519 1.00 96.06 85 ILE A CA 1
ATOM 688 C C . ILE A 1 85 ? -2.817 -1.745 12.281 1.00 96.06 85 ILE A C 1
ATOM 690 O O . ILE A 1 85 ? -2.943 -2.974 12.332 1.00 96.06 85 ILE A O 1
ATOM 694 N N . PHE A 1 86 ? -2.376 -1.123 11.184 1.00 95.88 86 PHE A N 1
ATOM 695 C CA . PHE A 1 86 ? -2.001 -1.831 9.960 1.00 95.88 86 PHE A CA 1
ATOM 696 C C . PHE A 1 86 ? -0.826 -2.783 10.214 1.00 95.88 86 PHE A C 1
ATOM 698 O O . PHE A 1 86 ? -0.914 -3.978 9.923 1.00 95.88 86 PHE A O 1
ATOM 705 N N . PHE A 1 87 ? 0.243 -2.269 10.828 1.00 94.81 87 PHE A N 1
ATOM 706 C CA . PHE A 1 87 ? 1.459 -3.011 11.157 1.00 94.81 87 PHE A CA 1
ATOM 707 C C . PHE A 1 87 ? 1.154 -4.297 11.929 1.00 94.81 87 PHE A C 1
ATOM 709 O O . PHE A 1 87 ? 1.539 -5.391 11.509 1.00 94.81 87 PHE A O 1
ATOM 716 N N . TRP A 1 88 ? 0.416 -4.189 13.036 1.00 95.75 88 TRP A N 1
ATOM 717 C CA . TRP A 1 88 ? 0.123 -5.334 13.897 1.00 95.75 88 TRP A CA 1
ATOM 718 C C . TRP A 1 88 ? -0.857 -6.312 13.253 1.00 95.75 88 TRP A C 1
ATOM 720 O O . TRP A 1 88 ? -0.815 -7.505 13.558 1.00 95.75 88 TRP A O 1
ATOM 730 N N . SER A 1 89 ? -1.684 -5.847 12.315 1.00 96.00 89 SER A N 1
ATOM 731 C CA . SER A 1 89 ? -2.581 -6.710 11.541 1.00 96.00 89 SER A CA 1
ATOM 732 C C . SER A 1 89 ? -1.810 -7.566 10.540 1.00 96.00 89 SER A C 1
ATOM 734 O O . SER A 1 89 ? -2.073 -8.767 10.419 1.00 96.00 89 SER A O 1
ATOM 736 N N . VAL A 1 90 ? -0.820 -6.978 9.862 1.00 95.81 90 VAL A N 1
ATOM 737 C CA . VAL A 1 90 ? 0.076 -7.729 8.976 1.00 95.81 90 VAL A CA 1
ATOM 738 C C . VAL A 1 90 ? 0.961 -8.674 9.788 1.00 95.81 90 VAL A C 1
ATOM 740 O O . VAL A 1 90 ? 1.061 -9.849 9.434 1.00 95.81 90 VAL A O 1
ATOM 743 N N . ASN A 1 91 ? 1.524 -8.216 10.914 1.00 94.56 91 ASN A N 1
ATOM 744 C CA . ASN A 1 91 ? 2.334 -9.061 11.796 1.00 94.56 91 ASN A CA 1
ATOM 745 C C . ASN A 1 91 ? 1.535 -10.260 12.327 1.00 94.56 91 ASN A C 1
ATOM 747 O O . ASN A 1 91 ? 2.031 -11.382 12.323 1.00 94.56 91 ASN A O 1
ATOM 751 N N . TYR A 1 92 ? 0.271 -10.058 12.708 1.00 95.31 92 TYR A N 1
ATOM 752 C CA . TYR A 1 92 ? -0.608 -11.156 13.106 1.00 95.31 92 TYR A CA 1
ATOM 753 C C . TYR A 1 92 ? -0.782 -12.196 11.986 1.00 95.31 92 TYR A C 1
ATOM 755 O O . TYR A 1 92 ? -0.717 -13.403 12.235 1.00 95.31 92 TYR A O 1
ATOM 763 N N . CYS A 1 93 ? -0.969 -11.751 10.739 1.00 95.75 93 CYS A N 1
ATOM 764 C CA . CYS A 1 93 ? -1.055 -12.662 9.598 1.00 95.75 93 CYS A CA 1
ATOM 765 C C . CYS A 1 93 ? 0.266 -13.406 9.359 1.00 95.75 93 CYS A C 1
ATOM 767 O O . CYS A 1 93 ? 0.240 -14.609 9.098 1.00 95.75 93 CYS A O 1
ATOM 769 N N . ASP A 1 94 ? 1.409 -12.732 9.481 1.00 94.25 94 ASP A N 1
ATOM 770 C CA . ASP A 1 94 ? 2.728 -13.354 9.340 1.00 94.25 94 ASP A CA 1
ATOM 771 C C . ASP A 1 94 ? 3.009 -14.384 10.449 1.00 94.25 94 ASP A C 1
ATOM 773 O O . ASP A 1 94 ? 3.443 -15.500 10.164 1.00 94.25 94 ASP A O 1
ATOM 777 N N . ASP A 1 95 ? 2.652 -14.089 11.701 1.00 94.00 95 ASP A N 1
ATOM 778 C CA . ASP A 1 95 ? 2.768 -15.034 12.817 1.00 94.00 95 ASP A CA 1
ATOM 779 C C . ASP A 1 95 ? 1.930 -16.298 12.581 1.00 94.00 95 ASP A C 1
ATOM 781 O O . ASP A 1 95 ? 2.387 -17.420 12.831 1.00 94.00 95 ASP A O 1
ATOM 785 N N . LEU A 1 96 ? 0.723 -16.153 12.022 1.00 95.00 96 LEU A N 1
ATOM 786 C CA . LEU A 1 96 ? -0.081 -17.298 11.593 1.00 95.00 96 LEU A CA 1
ATOM 787 C C . LEU A 1 96 ? 0.609 -18.098 10.477 1.00 95.00 96 LEU A C 1
ATOM 789 O O . LEU A 1 96 ? 0.578 -19.332 10.511 1.00 95.00 96 LEU A O 1
ATOM 793 N N . LEU A 1 97 ? 1.245 -17.442 9.501 1.00 94.38 97 LEU A N 1
ATOM 794 C CA . LEU A 1 97 ? 1.998 -18.129 8.444 1.00 94.38 97 LEU A CA 1
ATOM 795 C C . LEU A 1 97 ? 3.198 -18.895 9.009 1.00 94.38 97 LEU A C 1
ATOM 797 O O . LEU A 1 97 ? 3.376 -20.068 8.667 1.00 94.38 97 LEU A O 1
ATOM 801 N N . ARG A 1 98 ? 3.973 -18.279 9.910 1.00 93.81 98 ARG A N 1
ATOM 802 C CA . ARG A 1 98 ? 5.124 -18.895 10.595 1.00 93.81 98 ARG A CA 1
ATOM 803 C C . ARG A 1 98 ? 4.714 -20.080 11.463 1.00 93.81 98 ARG A C 1
ATOM 805 O O . ARG A 1 98 ? 5.406 -21.094 11.484 1.00 93.81 98 ARG A O 1
ATOM 812 N N . ALA A 1 99 ? 3.551 -20.001 12.107 1.00 96.00 99 ALA A N 1
ATOM 813 C CA . ALA A 1 99 ? 2.953 -21.103 12.859 1.00 96.00 99 ALA A CA 1
ATOM 814 C C . ALA A 1 99 ? 2.295 -22.182 11.968 1.00 96.00 99 ALA A C 1
ATOM 816 O O . ALA A 1 99 ? 1.648 -23.094 12.484 1.00 96.00 99 ALA A O 1
ATOM 817 N N . ASN A 1 100 ? 2.424 -22.090 10.637 1.00 95.25 100 ASN A N 1
ATOM 818 C CA . ASN A 1 100 ? 1.799 -22.977 9.650 1.00 95.25 100 ASN A CA 1
ATOM 819 C C . ASN A 1 100 ? 0.256 -23.030 9.736 1.00 95.25 100 ASN A C 1
ATOM 821 O O . ASN A 1 100 ? -0.385 -24.004 9.337 1.00 95.25 100 ASN A O 1
ATOM 825 N N . ARG A 1 101 ? -0.371 -21.951 10.216 1.00 96.75 101 ARG A N 1
ATOM 826 C CA . ARG A 1 101 ? -1.827 -21.784 10.361 1.00 96.75 101 ARG A CA 1
ATOM 827 C C . ARG A 1 101 ? -2.439 -21.117 9.123 1.00 96.75 101 ARG A C 1
ATOM 829 O O . ARG A 1 101 ? -3.269 -20.214 9.218 1.00 96.75 101 ARG A O 1
ATOM 836 N N . ARG A 1 102 ? -2.057 -21.587 7.928 1.00 95.19 102 ARG A N 1
ATOM 837 C CA . ARG A 1 102 ? -2.464 -20.995 6.633 1.00 95.19 102 ARG A CA 1
ATOM 838 C C . ARG A 1 102 ? -3.979 -20.888 6.456 1.00 95.19 102 ARG A C 1
ATOM 840 O O . ARG A 1 102 ? -4.455 -19.893 5.925 1.00 95.19 102 ARG A O 1
ATOM 847 N N . GLY A 1 103 ? -4.741 -21.872 6.941 1.00 96.44 103 GLY A N 1
ATOM 848 C CA . GLY A 1 103 ? -6.206 -21.853 6.850 1.00 96.44 103 GLY A CA 1
ATOM 849 C C . GLY A 1 103 ? -6.857 -20.684 7.599 1.00 96.44 103 GLY A C 1
ATOM 850 O O . GLY A 1 103 ? -7.967 -20.281 7.267 1.00 96.44 103 GLY A O 1
ATOM 851 N N . GLU A 1 104 ? -6.183 -20.109 8.593 1.00 97.06 104 GLU A N 1
ATOM 852 C CA . GLU A 1 104 ? -6.680 -18.943 9.333 1.00 97.06 104 GLU A CA 1
ATOM 853 C C . GLU A 1 104 ? -6.421 -17.656 8.567 1.00 97.06 104 GLU A C 1
ATOM 855 O O . GLU A 1 104 ? -7.330 -16.847 8.410 1.00 97.06 104 GLU A O 1
ATOM 860 N N . VAL A 1 105 ? -5.231 -17.535 7.976 1.00 96.12 105 VAL A N 1
ATOM 861 C CA . VAL A 1 105 ? -4.905 -16.441 7.056 1.00 96.12 105 VAL A CA 1
ATOM 862 C C . VAL A 1 105 ? -5.868 -16.445 5.873 1.00 96.12 105 VAL A C 1
ATOM 864 O O . VAL A 1 105 ? -6.444 -15.414 5.558 1.00 96.12 105 VAL A O 1
ATOM 867 N N . THR A 1 106 ? -6.158 -17.606 5.277 1.00 95.25 106 THR A N 1
ATOM 868 C CA . THR A 1 106 ? -7.165 -17.711 4.208 1.00 95.25 106 THR A CA 1
ATOM 869 C C . THR A 1 106 ? -8.556 -17.266 4.671 1.00 95.25 106 THR A C 1
ATOM 871 O O . THR A 1 106 ? -9.258 -16.595 3.918 1.00 95.25 106 THR A O 1
ATOM 874 N N . ARG A 1 107 ? -8.967 -17.587 5.909 1.00 96.94 107 ARG A N 1
ATOM 875 C CA . ARG A 1 107 ? -10.244 -17.102 6.463 1.00 96.94 107 ARG A CA 1
ATOM 876 C C . ARG A 1 107 ? -10.266 -15.581 6.591 1.00 96.94 107 ARG A C 1
ATOM 878 O O . ARG A 1 107 ? -11.281 -14.992 6.231 1.00 96.94 107 ARG A O 1
ATOM 885 N N . ILE A 1 108 ? -9.178 -14.960 7.043 1.00 97.25 108 ILE A N 1
ATOM 886 C CA . ILE A 1 108 ? -9.045 -13.496 7.126 1.00 97.25 108 ILE A CA 1
ATOM 887 C C . ILE A 1 108 ? -9.084 -12.889 5.724 1.00 97.25 108 ILE A C 1
ATOM 889 O O . ILE A 1 108 ? -9.963 -12.083 5.439 1.00 97.25 108 ILE A O 1
ATOM 893 N N . LEU A 1 109 ? -8.214 -13.348 4.820 1.00 95.38 109 LEU A N 1
ATOM 894 C CA . LEU A 1 109 ? -8.111 -12.839 3.450 1.00 95.38 109 LEU A CA 1
ATOM 895 C C . LEU A 1 109 ? -9.415 -13.001 2.658 1.00 95.38 109 LEU A C 1
ATOM 897 O O . LEU A 1 109 ? -9.755 -12.130 1.870 1.00 95.38 109 LEU A O 1
ATOM 901 N N . SER A 1 110 ? -10.217 -14.040 2.924 1.00 95.75 110 SER A N 1
ATOM 902 C CA . SER A 1 110 ? -11.551 -14.191 2.312 1.00 95.75 110 SER A CA 1
ATOM 903 C C . SER A 1 110 ? -12.554 -13.088 2.689 1.00 95.75 110 SER A C 1
ATOM 905 O O . SER A 1 110 ? -13.653 -13.032 2.135 1.00 95.75 110 SER A O 1
ATOM 907 N N . ARG A 1 111 ? -12.221 -12.252 3.680 1.00 96.69 111 ARG A N 1
ATOM 908 C CA . ARG A 1 111 ? -13.018 -11.112 4.159 1.00 96.69 111 ARG A CA 1
ATOM 909 C C . ARG A 1 111 ? -12.382 -9.763 3.834 1.00 96.69 111 ARG A C 1
ATOM 911 O O . ARG A 1 111 ? -13.019 -8.748 4.100 1.00 96.69 111 ARG A O 1
ATOM 918 N N . VAL A 1 112 ? -11.152 -9.762 3.329 1.00 95.75 112 VAL A N 1
ATOM 919 C CA . VAL A 1 112 ? -10.406 -8.557 2.976 1.00 95.75 112 VAL A CA 1
ATOM 920 C C . VAL A 1 112 ? -10.867 -8.086 1.603 1.00 95.75 112 VAL A C 1
ATOM 922 O O . VAL A 1 112 ? -10.954 -8.889 0.672 1.00 95.75 112 VAL A O 1
ATOM 925 N N . ASP A 1 113 ? -11.145 -6.788 1.474 1.00 95.19 113 ASP A N 1
ATOM 926 C CA . ASP A 1 113 ? -11.173 -6.181 0.150 1.00 95.19 113 ASP A CA 1
ATOM 927 C C . ASP A 1 113 ? -9.728 -6.018 -0.326 1.00 95.19 113 ASP A C 1
ATOM 929 O O . ASP A 1 113 ? -8.929 -5.297 0.271 1.00 95.19 113 ASP A O 1
ATOM 933 N N . LEU A 1 114 ? -9.369 -6.781 -1.355 1.00 94.31 114 LEU A N 1
ATOM 934 C CA . LEU A 1 114 ? -7.992 -6.894 -1.826 1.00 94.31 114 LEU A CA 1
ATOM 935 C C . LEU A 1 114 ? -7.436 -5.544 -2.286 1.00 94.31 114 LEU A C 1
ATOM 937 O O . LEU A 1 114 ? -6.277 -5.245 -2.004 1.00 94.31 114 LEU A O 1
ATOM 941 N N . PHE A 1 115 ? -8.247 -4.730 -2.963 1.00 95.38 115 PHE A N 1
ATOM 942 C CA . PHE A 1 115 ? -7.803 -3.434 -3.463 1.00 95.38 115 PHE A CA 1
ATOM 943 C C . PHE A 1 115 ? -7.588 -2.449 -2.314 1.00 95.38 115 PHE A C 1
ATOM 945 O O . PHE A 1 115 ? -6.528 -1.829 -2.261 1.00 95.38 115 PHE A O 1
ATOM 952 N N . SER A 1 116 ? -8.511 -2.385 -1.350 1.00 95.75 116 SER A N 1
ATOM 953 C CA . SER A 1 116 ? -8.339 -1.590 -0.132 1.00 95.75 116 SER A CA 1
ATOM 954 C C . SER A 1 116 ? -7.124 -2.024 0.684 1.00 95.75 116 SER A C 1
ATOM 956 O O . SER A 1 116 ? -6.399 -1.176 1.190 1.00 95.75 116 SER A O 1
ATOM 958 N N . ALA A 1 117 ? -6.830 -3.322 0.787 1.00 96.62 117 ALA A N 1
ATOM 959 C CA . ALA A 1 117 ? -5.641 -3.784 1.506 1.00 96.62 117 ALA A CA 1
ATOM 960 C C . ALA A 1 117 ? -4.332 -3.406 0.797 1.00 96.62 117 ALA A C 1
ATOM 962 O O . ALA A 1 117 ? -3.378 -2.989 1.454 1.00 96.62 117 ALA A O 1
ATOM 963 N N . VAL A 1 118 ? -4.272 -3.514 -0.536 1.00 96.50 118 VAL A N 1
ATOM 964 C CA . VAL A 1 118 ? -3.082 -3.093 -1.295 1.00 96.50 118 VAL A CA 1
ATOM 965 C C . VAL A 1 118 ? -2.926 -1.574 -1.288 1.00 96.50 118 VAL A C 1
ATOM 967 O O . VAL A 1 118 ? -1.811 -1.088 -1.115 1.00 96.50 118 VAL A O 1
ATOM 970 N N . ARG A 1 119 ? -4.019 -0.812 -1.401 1.00 95.81 119 ARG A N 1
ATOM 971 C CA . ARG A 1 119 ? -3.990 0.649 -1.254 1.00 95.81 119 ARG A CA 1
ATOM 972 C C . ARG A 1 119 ? -3.553 1.041 0.159 1.00 95.81 119 ARG A C 1
ATOM 974 O O . ARG A 1 119 ? -2.632 1.835 0.304 1.00 95.81 119 ARG A O 1
ATOM 981 N N . SER A 1 120 ? -4.094 0.387 1.187 1.00 95.75 120 SER A N 1
ATOM 982 C CA . SER A 1 120 ? -3.683 0.591 2.579 1.00 95.75 120 SER A CA 1
ATOM 983 C C . SER A 1 120 ? -2.198 0.282 2.800 1.00 95.75 120 SER A C 1
ATOM 985 O O . SER A 1 120 ? -1.536 0.952 3.590 1.00 95.75 120 SER A O 1
ATOM 987 N N . PHE A 1 121 ? -1.656 -0.717 2.103 1.00 96.62 121 PHE A N 1
ATOM 988 C CA . PHE A 1 121 ? -0.229 -1.016 2.114 1.00 96.62 121 PHE A CA 1
ATOM 989 C C . PHE A 1 121 ? 0.603 0.068 1.415 1.00 96.62 121 PHE A C 1
ATOM 991 O O . PHE A 1 121 ? 1.599 0.523 1.971 1.00 96.62 121 PHE A O 1
ATOM 998 N N . ALA A 1 122 ? 0.192 0.510 0.226 1.00 95.69 122 ALA A N 1
ATOM 999 C CA . ALA A 1 122 ? 0.868 1.575 -0.515 1.00 95.69 122 ALA A CA 1
ATOM 1000 C C . ALA A 1 122 ? 0.872 2.918 0.243 1.00 95.69 122 ALA A C 1
ATOM 1002 O O . ALA A 1 122 ? 1.813 3.695 0.105 1.00 95.69 122 ALA A O 1
ATOM 1003 N N . LEU A 1 123 ? -0.149 3.156 1.072 1.00 94.12 123 LEU A N 1
ATOM 1004 C CA . LEU A 1 123 ? -0.289 4.321 1.953 1.00 94.12 123 LEU A CA 1
ATOM 1005 C C . LEU A 1 123 ? 0.319 4.112 3.352 1.00 94.12 123 LEU A C 1
ATOM 1007 O O . LEU A 1 123 ? 0.237 4.994 4.206 1.00 94.12 123 LEU A O 1
ATOM 1011 N N . ALA A 1 124 ? 0.911 2.947 3.632 1.00 93.81 124 ALA A N 1
ATOM 1012 C CA . ALA A 1 124 ? 1.534 2.700 4.925 1.00 93.81 124 ALA A CA 1
ATOM 1013 C C . ALA A 1 124 ? 2.757 3.605 5.121 1.00 93.81 124 ALA A C 1
ATOM 1015 O O . ALA A 1 124 ? 3.538 3.829 4.202 1.00 93.81 124 ALA A O 1
ATOM 1016 N N . HIS A 1 125 ? 2.963 4.071 6.355 1.00 90.12 125 HIS A N 1
ATOM 1017 C CA . HIS A 1 125 ? 4.040 5.010 6.683 1.00 90.12 125 HIS A CA 1
ATOM 1018 C C . HIS A 1 125 ? 5.440 4.522 6.274 1.00 90.12 125 HIS A C 1
ATOM 1020 O O . HIS A 1 125 ? 6.270 5.318 5.836 1.00 90.12 125 HIS A O 1
ATOM 1026 N N . SER A 1 126 ? 5.706 3.221 6.406 1.00 90.75 126 SER A N 1
ATOM 1027 C CA . SER A 1 126 ? 6.998 2.624 6.084 1.00 90.75 126 SER A CA 1
ATOM 1028 C C . SER A 1 126 ? 6.857 1.213 5.523 1.00 90.75 126 SER A C 1
ATOM 1030 O O . SER A 1 126 ? 5.971 0.442 5.905 1.00 90.75 126 SER A O 1
ATOM 1032 N N . TYR A 1 127 ? 7.782 0.874 4.627 1.00 92.50 127 TYR A N 1
ATOM 1033 C CA . TYR A 1 127 ? 7.949 -0.472 4.105 1.00 92.50 127 TYR A CA 1
ATOM 1034 C C . TYR A 1 127 ? 8.815 -1.325 5.037 1.00 92.50 127 TYR A C 1
ATOM 1036 O O . TYR A 1 127 ? 9.775 -0.848 5.639 1.00 92.50 127 TYR A O 1
ATOM 1044 N N . SER A 1 128 ? 8.498 -2.616 5.113 1.00 91.19 128 SER A N 1
ATOM 1045 C CA . SER A 1 128 ? 9.328 -3.627 5.757 1.00 91.19 128 SER A CA 1
ATOM 1046 C C . SER A 1 128 ? 9.291 -4.919 4.948 1.00 91.19 128 SER A C 1
ATOM 1048 O O . SER A 1 128 ? 8.218 -5.394 4.578 1.00 91.19 128 SER A O 1
ATOM 1050 N N . LEU A 1 129 ? 10.462 -5.525 4.735 1.00 90.44 129 LEU A N 1
ATOM 1051 C CA . LEU A 1 129 ? 10.645 -6.754 3.949 1.00 90.44 129 LEU A CA 1
ATOM 1052 C C . LEU A 1 129 ? 9.787 -7.932 4.432 1.00 90.44 129 LEU A C 1
ATOM 1054 O O . LEU A 1 129 ? 9.450 -8.826 3.661 1.00 90.44 129 LEU A O 1
ATOM 1058 N N . TRP A 1 130 ? 9.405 -7.960 5.711 1.00 89.88 130 TRP A N 1
ATOM 1059 C CA . TRP A 1 130 ? 8.535 -9.016 6.236 1.00 89.88 130 TRP A CA 1
ATOM 1060 C C . TRP A 1 130 ? 7.081 -8.922 5.754 1.00 89.88 130 TRP A C 1
ATOM 1062 O O . TRP A 1 130 ? 6.287 -9.810 6.045 1.00 89.88 130 TRP A O 1
ATOM 1072 N N . TYR A 1 131 ? 6.713 -7.861 5.029 1.00 93.31 131 TYR A N 1
ATOM 1073 C CA . TYR A 1 131 ? 5.379 -7.706 4.463 1.00 93.31 131 TYR A CA 1
ATOM 1074 C C . TYR A 1 131 ? 5.235 -8.540 3.187 1.00 93.31 131 TYR A C 1
ATOM 1076 O O . TYR A 1 131 ? 4.128 -8.948 2.841 1.00 93.31 131 TYR A O 1
ATOM 1084 N N . ASP A 1 132 ? 6.346 -8.890 2.536 1.00 94.19 132 ASP A N 1
ATOM 1085 C CA . ASP A 1 132 ? 6.372 -9.645 1.286 1.00 94.19 132 ASP A CA 1
ATOM 1086 C C . ASP A 1 132 ? 5.577 -10.953 1.297 1.00 94.19 132 ASP A C 1
ATOM 1088 O O . ASP A 1 132 ? 4.825 -11.183 0.347 1.00 94.19 132 ASP A O 1
ATOM 1092 N N . PRO A 1 133 ? 5.705 -11.853 2.296 1.00 93.12 133 PRO A N 1
ATOM 1093 C CA . PRO A 1 133 ? 4.942 -13.098 2.307 1.00 93.12 133 PRO A CA 1
ATOM 1094 C C . PRO A 1 133 ? 3.435 -12.842 2.314 1.00 93.12 133 PRO A C 1
ATOM 1096 O O . PRO A 1 133 ? 2.686 -13.532 1.624 1.00 93.12 133 PRO A O 1
ATOM 1099 N N . PHE A 1 134 ? 3.000 -11.828 3.060 1.00 92.06 134 PHE A N 1
ATOM 1100 C CA . PHE A 1 134 ? 1.606 -11.424 3.137 1.00 92.06 134 PHE A CA 1
ATOM 1101 C C . PHE A 1 134 ? 1.125 -10.796 1.822 1.00 92.06 134 PHE A C 1
ATOM 1103 O O . PHE A 1 134 ? 0.100 -11.212 1.282 1.00 92.06 134 PHE A O 1
ATOM 1110 N N . LEU A 1 135 ? 1.898 -9.877 1.240 1.00 94.62 135 LEU A N 1
ATOM 1111 C CA . LEU A 1 135 ? 1.579 -9.260 -0.051 1.00 94.62 135 LEU A CA 1
ATOM 1112 C C . LEU A 1 135 ? 1.524 -10.282 -1.180 1.00 94.62 135 LEU A C 1
ATOM 1114 O O . LEU A 1 135 ? 0.604 -10.245 -1.987 1.00 94.62 135 LEU A O 1
ATOM 1118 N N . LYS A 1 136 ? 2.446 -11.248 -1.214 1.00 95.38 136 LYS A N 1
ATOM 1119 C CA . LYS A 1 136 ? 2.424 -12.350 -2.189 1.00 95.38 136 LYS A CA 1
ATOM 1120 C C . LYS A 1 136 ? 1.123 -13.151 -2.111 1.00 95.38 136 LYS A C 1
ATOM 1122 O O . LYS A 1 136 ? 0.627 -13.588 -3.147 1.00 95.38 136 LYS A O 1
ATOM 1127 N N . LEU A 1 137 ? 0.556 -13.326 -0.914 1.00 93.50 137 LEU A N 1
ATOM 1128 C CA . LEU A 1 137 ? -0.731 -14.002 -0.727 1.00 93.50 137 LEU A CA 1
ATOM 1129 C C . LEU A 1 137 ? -1.924 -13.148 -1.155 1.00 93.50 137 LEU A C 1
ATOM 1131 O O . LEU A 1 137 ? -2.881 -13.704 -1.685 1.00 93.50 137 LEU A O 1
ATOM 1135 N N . ILE A 1 138 ? -1.881 -11.835 -0.924 1.00 94.44 138 ILE A N 1
ATOM 1136 C CA . ILE A 1 138 ? -2.939 -10.918 -1.368 1.00 94.44 138 ILE A CA 1
ATOM 1137 C C . ILE A 1 138 ? -2.922 -10.773 -2.888 1.00 94.44 138 ILE A C 1
ATOM 1139 O O . ILE A 1 138 ? -3.955 -10.916 -3.529 1.00 94.44 138 ILE A O 1
ATOM 1143 N N . ILE A 1 139 ? -1.752 -10.500 -3.462 1.00 95.31 139 ILE A N 1
ATOM 1144 C CA . ILE A 1 139 ? -1.590 -10.224 -4.890 1.00 95.31 139 ILE A CA 1
ATOM 1145 C C . ILE A 1 139 ? -1.836 -11.494 -5.709 1.00 95.31 139 ILE A C 1
ATOM 1147 O O . ILE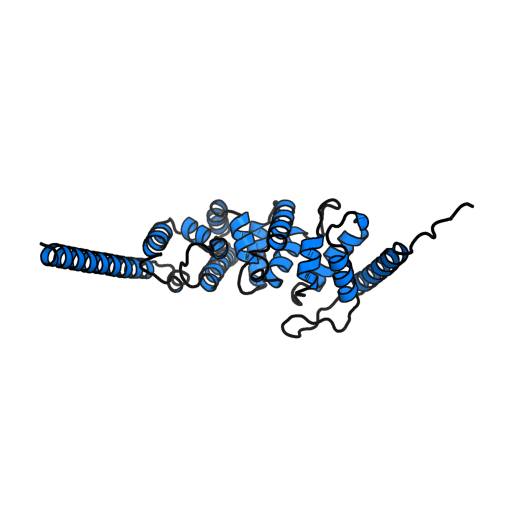 A 1 139 ? -2.499 -11.416 -6.737 1.00 95.31 139 ILE A O 1
ATOM 1151 N N . ALA A 1 140 ? -1.336 -12.650 -5.253 1.00 92.50 140 ALA A N 1
ATOM 1152 C CA . ALA A 1 140 ? -1.579 -13.979 -5.820 1.00 92.50 140 ALA A CA 1
ATOM 1153 C C . ALA A 1 140 ? -1.708 -14.004 -7.363 1.00 92.50 140 ALA A C 1
ATOM 1155 O O . ALA A 1 140 ? -0.727 -13.784 -8.078 1.00 92.50 140 ALA A O 1
ATOM 1156 N N . ASP A 1 141 ? -2.905 -14.297 -7.877 1.00 91.75 141 ASP A N 1
ATOM 1157 C CA . ASP A 1 141 ? -3.257 -14.376 -9.298 1.00 91.75 141 ASP A CA 1
ATOM 1158 C C . ASP A 1 141 ? -3.821 -13.061 -9.875 1.00 91.75 141 ASP A C 1
ATOM 1160 O O . ASP A 1 141 ? -4.114 -12.981 -11.065 1.00 91.75 141 ASP A O 1
ATOM 1164 N N . ARG A 1 142 ? -3.911 -12.001 -9.065 1.00 94.56 142 ARG A N 1
ATOM 1165 C CA . ARG A 1 142 ? -4.480 -10.682 -9.402 1.00 94.56 142 ARG A CA 1
ATOM 1166 C C . ARG A 1 142 ? -3.429 -9.653 -9.822 1.00 94.56 142 ARG A C 1
ATOM 1168 O O . ARG A 1 142 ? -3.671 -8.454 -9.785 1.00 94.56 142 ARG A O 1
ATOM 1175 N N . LYS A 1 143 ? -2.257 -10.117 -10.250 1.00 95.31 143 LYS A N 1
ATOM 1176 C CA . LYS A 1 143 ? -1.080 -9.306 -10.607 1.00 95.31 143 LYS A CA 1
ATOM 1177 C C . LYS A 1 143 ? -1.388 -8.094 -11.492 1.00 95.31 143 LYS A C 1
ATOM 1179 O O . LYS A 1 143 ? -1.012 -6.981 -11.149 1.00 95.31 143 LYS A O 1
ATOM 1184 N N . ILE A 1 144 ? -2.095 -8.301 -12.605 1.00 95.19 144 ILE A N 1
ATOM 1185 C CA . ILE A 1 144 ? -2.416 -7.227 -13.562 1.00 95.19 144 ILE A CA 1
ATOM 1186 C C . ILE A 1 144 ? -3.349 -6.187 -12.928 1.00 95.19 144 ILE A C 1
ATOM 1188 O O . ILE A 1 144 ? -3.135 -4.989 -13.092 1.00 95.19 144 ILE A O 1
ATOM 1192 N N . ASP A 1 145 ? -4.333 -6.635 -12.148 1.00 96.06 145 ASP A N 1
ATOM 1193 C CA . ASP A 1 145 ? -5.262 -5.741 -11.453 1.00 96.06 145 ASP A CA 1
ATOM 1194 C C . ASP A 1 145 ? -4.532 -4.865 -10.424 1.00 96.06 145 ASP A C 1
ATOM 1196 O O . ASP A 1 145 ? -4.864 -3.695 -10.258 1.00 96.06 145 ASP A O 1
ATOM 1200 N N . ILE A 1 146 ? -3.500 -5.407 -9.770 1.00 96.81 146 ILE A N 1
ATOM 1201 C CA . ILE A 1 146 ? -2.656 -4.647 -8.844 1.00 96.81 146 ILE A CA 1
ATOM 1202 C C . ILE A 1 146 ? -1.826 -3.594 -9.572 1.00 96.81 146 ILE A C 1
ATOM 1204 O O . ILE A 1 146 ? -1.728 -2.472 -9.087 1.00 96.81 146 ILE A O 1
ATOM 1208 N N . LEU A 1 147 ? -1.278 -3.900 -10.749 1.00 96.25 147 LEU A N 1
ATOM 1209 C CA . LEU A 1 147 ? -0.570 -2.893 -11.545 1.00 96.25 147 LEU A CA 1
ATOM 1210 C C . LEU A 1 147 ? -1.504 -1.745 -11.961 1.00 96.25 147 LEU A C 1
ATOM 1212 O O . LEU A 1 147 ? -1.115 -0.581 -11.885 1.00 96.25 147 LEU A O 1
ATOM 1216 N N . HIS A 1 148 ? -2.752 -2.054 -12.334 1.00 95.81 148 HIS A N 1
ATOM 1217 C CA . HIS A 1 148 ? -3.768 -1.032 -12.600 1.00 95.81 148 HIS A CA 1
ATOM 1218 C C . HIS A 1 148 ? -4.092 -0.192 -11.361 1.00 95.81 148 HIS A C 1
ATOM 1220 O O . HIS A 1 148 ? -4.131 1.033 -11.468 1.00 95.81 148 HIS A O 1
ATOM 1226 N N . LEU A 1 149 ? -4.270 -0.827 -10.197 1.00 95.75 149 LEU A N 1
ATOM 1227 C CA . LEU A 1 149 ? -4.504 -0.127 -8.932 1.00 95.75 149 LEU A CA 1
ATOM 1228 C C . LEU A 1 149 ? -3.352 0.829 -8.595 1.00 95.75 149 LEU A C 1
ATOM 1230 O O . LEU A 1 149 ? -3.598 1.970 -8.219 1.00 95.75 149 LEU A O 1
ATOM 1234 N N . LEU A 1 150 ? -2.101 0.378 -8.728 1.00 95.88 150 LEU A N 1
ATOM 1235 C CA . LEU A 1 150 ? -0.928 1.210 -8.447 1.00 95.88 150 LEU A CA 1
ATOM 1236 C C . LEU A 1 150 ? -0.860 2.413 -9.396 1.00 95.88 150 LEU A C 1
ATOM 1238 O O . LEU A 1 150 ? -0.627 3.530 -8.946 1.00 95.88 150 LEU A O 1
ATOM 1242 N N . ASN A 1 151 ? -1.132 2.215 -10.688 1.00 94.62 151 ASN A N 1
ATOM 1243 C CA . ASN A 1 151 ? -1.231 3.320 -11.642 1.00 94.62 151 ASN A CA 1
ATOM 1244 C C . ASN A 1 151 ? -2.326 4.325 -11.250 1.00 94.62 151 ASN A C 1
ATOM 1246 O O . ASN A 1 151 ? -2.075 5.527 -11.230 1.00 94.62 151 ASN A O 1
ATOM 1250 N N . GLU A 1 152 ? -3.528 3.848 -10.916 1.00 94.00 152 GLU A N 1
ATOM 1251 C CA . GLU A 1 152 ? -4.642 4.702 -10.482 1.00 94.00 152 GLU A CA 1
ATOM 1252 C C . GLU A 1 152 ? -4.276 5.515 -9.233 1.00 94.00 152 GLU A C 1
ATOM 1254 O O . GLU A 1 152 ? -4.526 6.721 -9.178 1.00 94.00 152 GLU A O 1
ATOM 1259 N N . LEU A 1 153 ? -3.640 4.872 -8.252 1.00 93.12 153 LEU A N 1
ATOM 1260 C CA . LEU A 1 153 ? -3.197 5.507 -7.015 1.00 93.12 153 LEU A CA 1
ATOM 1261 C C . LEU A 1 153 ? -2.214 6.655 -7.283 1.00 93.12 153 LEU A C 1
ATOM 1263 O O . LEU A 1 153 ? -2.352 7.735 -6.718 1.00 93.12 153 LEU A O 1
ATOM 1267 N N . LEU A 1 154 ? -1.247 6.442 -8.176 1.00 93.31 154 LEU A N 1
ATOM 1268 C CA . LEU A 1 154 ? -0.202 7.421 -8.487 1.00 93.31 154 LEU A CA 1
ATOM 1269 C C . LEU A 1 154 ? -0.689 8.574 -9.371 1.00 93.31 154 LEU A C 1
ATOM 1271 O O . LEU A 1 154 ? -0.164 9.688 -9.290 1.00 93.31 154 LEU A O 1
ATOM 1275 N N . LEU A 1 155 ? -1.715 8.323 -10.184 1.00 91.12 155 LEU A N 1
ATOM 1276 C CA . LEU A 1 155 ? -2.395 9.351 -10.968 1.00 91.12 155 LEU A CA 1
ATOM 1277 C C . LEU A 1 155 ? -3.344 10.203 -10.118 1.00 91.12 155 LEU A C 1
ATOM 1279 O O . LEU A 1 155 ? -3.651 11.333 -10.499 1.00 91.12 155 LEU A O 1
ATOM 1283 N N . THR A 1 156 ? -3.806 9.688 -8.977 1.00 85.75 156 THR A N 1
ATOM 1284 C CA . THR A 1 156 ? -4.755 10.380 -8.101 1.00 85.75 156 THR A CA 1
ATOM 1285 C C . THR A 1 156 ? -4.030 11.439 -7.257 1.00 85.75 156 THR A C 1
ATOM 1287 O O . THR A 1 156 ? -3.274 11.094 -6.347 1.00 85.75 156 THR A O 1
ATOM 1290 N N . PRO A 1 157 ? -4.263 12.753 -7.483 1.00 77.06 157 PRO A N 1
ATOM 1291 C CA . PRO A 1 157 ? -3.484 13.807 -6.822 1.00 77.06 157 PRO A CA 1
ATOM 1292 C C . PRO A 1 157 ? -3.639 13.837 -5.299 1.00 77.06 157 PRO A C 1
ATOM 1294 O O . PRO A 1 157 ? -2.744 14.307 -4.602 1.00 77.06 157 PRO A O 1
ATOM 1297 N N . ARG A 1 158 ? -4.787 13.364 -4.798 1.00 74.88 158 ARG A N 1
ATOM 1298 C CA . ARG A 1 158 ? -5.099 13.298 -3.367 1.00 74.88 158 ARG A CA 1
ATOM 1299 C C . ARG A 1 158 ? -4.161 12.348 -2.626 1.00 74.88 158 ARG A C 1
ATOM 1301 O O . ARG A 1 158 ? -3.699 12.690 -1.543 1.00 74.88 158 ARG A O 1
ATOM 1308 N N . ASP A 1 159 ? -3.881 11.198 -3.225 1.00 73.00 159 ASP A N 1
ATOM 1309 C CA . ASP A 1 159 ? -3.200 10.097 -2.547 1.00 73.00 159 ASP A CA 1
ATOM 1310 C C . ASP A 1 159 ? -1.682 10.228 -2.698 1.00 73.00 159 ASP A C 1
ATOM 1312 O O . ASP A 1 159 ? -0.934 9.930 -1.770 1.00 73.00 159 ASP A O 1
ATOM 1316 N N . ARG A 1 160 ? -1.232 10.781 -3.836 1.00 75.19 160 ARG A N 1
ATOM 1317 C CA . ARG A 1 160 ? 0.178 10.940 -4.225 1.00 75.19 160 ARG A CA 1
ATOM 1318 C C . ARG A 1 160 ? 1.148 11.385 -3.114 1.00 75.19 160 ARG A C 1
ATOM 1320 O O . ARG A 1 160 ? 2.200 10.758 -3.026 1.00 75.19 160 ARG A O 1
ATOM 1327 N N . PRO A 1 161 ? 0.883 12.414 -2.279 1.00 79.44 161 PRO A N 1
ATOM 1328 C CA . PRO A 1 161 ? 1.848 12.842 -1.259 1.00 79.44 161 PRO A CA 1
ATOM 1329 C C . PRO A 1 161 ? 2.038 11.836 -0.113 1.00 79.44 161 PRO A C 1
ATOM 1331 O O . PRO A 1 161 ? 3.048 11.907 0.581 1.00 79.44 161 PRO A O 1
ATOM 1334 N N . ASN A 1 162 ? 1.090 10.919 0.089 1.00 83.81 162 ASN A N 1
ATOM 1335 C CA . ASN A 1 162 ? 1.108 9.947 1.185 1.00 83.81 162 ASN A CA 1
ATOM 1336 C C . ASN A 1 162 ? 1.570 8.554 0.735 1.00 83.81 162 ASN A C 1
ATOM 1338 O O . ASN A 1 162 ? 1.701 7.652 1.560 1.00 83.81 162 ASN A O 1
ATOM 1342 N N . VAL A 1 163 ? 1.800 8.359 -0.566 1.00 91.56 163 VAL A N 1
ATOM 1343 C CA . VAL A 1 163 ? 2.226 7.071 -1.112 1.00 91.56 163 VAL A CA 1
ATOM 1344 C C . VAL A 1 163 ? 3.681 6.799 -0.739 1.00 91.56 163 VAL A C 1
ATOM 1346 O O . VAL A 1 163 ? 4.586 7.556 -1.092 1.00 91.56 163 VAL A O 1
ATOM 1349 N N . ASN A 1 164 ? 3.916 5.682 -0.053 1.00 93.25 164 ASN A N 1
ATOM 1350 C CA . ASN A 1 164 ? 5.253 5.242 0.310 1.00 93.25 164 ASN A CA 1
ATOM 1351 C C . ASN A 1 164 ? 5.907 4.493 -0.858 1.00 93.25 164 ASN A C 1
ATOM 1353 O O . ASN A 1 164 ? 5.428 3.438 -1.285 1.00 93.25 164 ASN A O 1
ATOM 1357 N N . SER A 1 165 ? 7.045 5.005 -1.333 1.00 92.38 165 SER A N 1
ATOM 1358 C CA . SER A 1 165 ? 7.748 4.407 -2.472 1.00 92.38 165 SER A CA 1
ATOM 1359 C C . SER A 1 165 ? 8.240 2.983 -2.210 1.00 92.38 165 SER A C 1
ATOM 1361 O O . SER A 1 165 ? 8.145 2.129 -3.091 1.00 92.38 165 SER A O 1
ATOM 1363 N N . GLY A 1 166 ? 8.711 2.680 -0.997 1.00 94.56 166 GLY A N 1
ATOM 1364 C CA . GLY A 1 166 ? 9.118 1.321 -0.640 1.00 94.56 166 GLY A CA 1
ATOM 1365 C C . GLY A 1 166 ? 7.957 0.333 -0.769 1.00 94.56 166 GLY A C 1
ATOM 1366 O O . GLY A 1 166 ? 8.121 -0.743 -1.345 1.00 94.56 166 GLY A O 1
ATOM 1367 N N . CYS A 1 167 ? 6.765 0.728 -0.310 1.00 95.50 167 CYS A N 1
ATOM 1368 C CA . CYS A 1 167 ? 5.557 -0.080 -0.429 1.00 95.50 167 CYS A CA 1
ATOM 1369 C C . CYS A 1 167 ? 5.121 -0.238 -1.892 1.00 95.50 167 CYS A C 1
ATOM 1371 O O . CYS A 1 167 ? 4.898 -1.360 -2.345 1.00 95.50 167 CYS A O 1
ATOM 1373 N N . VAL A 1 168 ? 5.046 0.848 -2.667 1.00 96.06 168 VAL A N 1
ATOM 1374 C CA . VAL A 1 168 ? 4.697 0.757 -4.098 1.00 96.06 168 VAL A CA 1
ATOM 1375 C C . VAL A 1 168 ? 5.691 -0.107 -4.860 1.00 96.06 168 VAL A C 1
ATOM 1377 O O . VAL A 1 168 ? 5.275 -0.966 -5.636 1.00 96.06 168 VAL A O 1
ATOM 1380 N N . SER A 1 169 ? 6.986 0.063 -4.597 1.00 96.00 169 SER A N 1
ATOM 1381 C CA . SER A 1 169 ? 8.043 -0.710 -5.243 1.00 96.00 169 SER A CA 1
ATOM 1382 C C . SER A 1 169 ? 7.910 -2.203 -4.942 1.00 96.00 169 SER A C 1
ATOM 1384 O O . SER A 1 169 ? 7.942 -3.022 -5.860 1.00 96.00 169 SER A O 1
ATOM 1386 N N . ALA A 1 170 ? 7.676 -2.571 -3.680 1.00 96.19 170 ALA A N 1
ATOM 1387 C CA . ALA A 1 170 ? 7.471 -3.963 -3.287 1.00 96.19 170 ALA A CA 1
ATOM 1388 C C . ALA A 1 170 ? 6.209 -4.565 -3.927 1.00 96.19 170 ALA A C 1
ATOM 1390 O O . ALA A 1 170 ? 6.252 -5.657 -4.500 1.00 96.19 170 ALA A O 1
ATOM 1391 N N . ALA A 1 171 ? 5.084 -3.841 -3.888 1.00 97.12 171 ALA A N 1
ATOM 1392 C CA . ALA A 1 171 ? 3.840 -4.284 -4.513 1.00 97.12 171 ALA A CA 1
ATOM 1393 C C . ALA A 1 171 ? 4.006 -4.469 -6.030 1.00 97.12 171 ALA A C 1
ATOM 1395 O O . ALA A 1 171 ? 3.547 -5.473 -6.579 1.00 97.12 171 ALA A O 1
ATOM 1396 N N . PHE A 1 172 ? 4.710 -3.546 -6.691 1.00 97.38 172 PHE A N 1
ATOM 1397 C CA . PHE A 1 172 ? 5.028 -3.634 -8.110 1.00 97.38 172 PHE A CA 1
ATOM 1398 C C . PHE A 1 172 ? 5.895 -4.855 -8.427 1.00 97.38 172 PHE A C 1
ATOM 1400 O O . PHE A 1 172 ? 5.520 -5.637 -9.295 1.00 97.38 172 PHE A O 1
ATOM 1407 N N . VAL A 1 173 ? 7.009 -5.070 -7.718 1.00 96.12 173 VAL A N 1
ATOM 1408 C CA . VAL A 1 173 ? 7.909 -6.216 -7.955 1.00 96.12 173 VAL A CA 1
ATOM 1409 C C . VAL A 1 173 ? 7.165 -7.543 -7.768 1.00 96.12 173 VAL A C 1
ATOM 1411 O O . VAL A 1 173 ? 7.284 -8.459 -8.587 1.00 96.12 173 VAL A O 1
ATOM 1414 N N . ILE A 1 174 ? 6.327 -7.649 -6.732 1.00 96.06 174 ILE A N 1
ATOM 1415 C CA . ILE A 1 174 ? 5.513 -8.848 -6.490 1.00 96.06 174 ILE A CA 1
ATOM 1416 C C . ILE A 1 174 ? 4.487 -9.058 -7.612 1.00 96.06 174 ILE A C 1
ATOM 1418 O O . ILE A 1 174 ? 4.310 -10.190 -8.080 1.00 96.06 174 ILE A O 1
ATOM 1422 N N . ALA A 1 175 ? 3.824 -7.988 -8.058 1.00 96.69 175 ALA A N 1
ATOM 1423 C CA . ALA A 1 175 ? 2.856 -8.042 -9.147 1.00 96.69 175 ALA A CA 1
ATOM 1424 C C . ALA A 1 175 ? 3.519 -8.380 -10.492 1.00 96.69 175 ALA A C 1
ATOM 1426 O O . ALA A 1 175 ? 3.006 -9.220 -11.227 1.00 96.69 175 ALA A O 1
ATOM 1427 N N . ALA A 1 176 ? 4.688 -7.814 -10.792 1.00 95.56 176 ALA A N 1
ATOM 1428 C CA . ALA A 1 176 ? 5.460 -8.132 -11.989 1.00 95.56 176 ALA A CA 1
ATOM 1429 C C . ALA A 1 176 ? 5.868 -9.615 -12.020 1.00 95.56 176 ALA A C 1
ATOM 1431 O O . ALA A 1 176 ? 5.790 -10.264 -13.066 1.00 95.56 176 ALA A O 1
ATOM 1432 N N . GLY A 1 177 ? 6.213 -10.180 -10.859 1.00 92.88 177 GLY A N 1
ATOM 1433 C CA . GLY A 1 177 ? 6.602 -11.577 -10.706 1.00 92.88 177 GLY A CA 1
ATOM 1434 C C . GLY A 1 177 ? 8.023 -11.878 -11.193 1.00 92.88 177 GLY A C 1
ATOM 1435 O O . GLY A 1 177 ? 8.733 -11.018 -11.698 1.00 92.88 177 GLY A O 1
ATOM 1436 N N . SER A 1 178 ? 8.441 -13.136 -11.029 1.00 88.44 178 SER A N 1
ATOM 1437 C CA . SER A 1 178 ? 9.747 -13.628 -11.480 1.00 88.44 178 SER A CA 1
ATOM 1438 C C . SER A 1 178 ? 9.562 -14.924 -12.293 1.00 88.44 178 SER A C 1
ATOM 1440 O O . SER A 1 178 ? 9.088 -15.915 -11.726 1.00 88.44 178 SER A O 1
ATOM 1442 N N . PRO A 1 179 ? 9.868 -14.937 -13.609 1.00 87.94 179 PRO A N 1
ATOM 1443 C CA . PRO A 1 179 ? 10.303 -13.787 -14.414 1.00 87.94 179 PRO A CA 1
ATOM 1444 C C . PRO A 1 179 ? 9.190 -12.724 -14.565 1.00 87.94 179 PRO A C 1
ATOM 1446 O O . PRO A 1 179 ? 8.014 -13.086 -14.442 1.00 87.94 179 PRO A O 1
ATOM 1449 N N . PRO A 1 180 ? 9.534 -11.451 -14.852 1.00 88.31 180 PRO A N 1
ATOM 1450 C CA . PRO A 1 180 ? 8.553 -10.392 -15.070 1.00 88.31 180 PRO A CA 1
ATOM 1451 C C . PRO A 1 180 ? 7.557 -10.717 -16.187 1.00 88.31 180 PRO A C 1
ATOM 1453 O O . PRO A 1 180 ? 7.945 -11.105 -17.289 1.00 88.31 180 PRO A O 1
ATOM 1456 N N . GLN A 1 181 ? 6.266 -10.539 -15.906 1.00 86.50 181 GLN A N 1
ATOM 1457 C CA . GLN A 1 181 ? 5.161 -10.761 -16.847 1.00 86.50 181 GLN A CA 1
ATOM 1458 C C . GLN A 1 181 ? 4.318 -9.491 -16.986 1.00 86.50 181 GLN A C 1
ATOM 1460 O O . GLN A 1 181 ? 3.148 -9.452 -16.605 1.00 86.50 181 GLN A O 1
ATOM 1465 N N . LEU A 1 182 ? 4.934 -8.431 -17.511 1.00 91.50 182 LEU A N 1
ATOM 1466 C CA . LEU A 1 182 ? 4.285 -7.134 -17.682 1.00 91.50 182 LEU A CA 1
ATOM 1467 C C . LEU A 1 182 ? 3.598 -7.042 -19.055 1.00 91.50 182 LEU A C 1
ATOM 1469 O O . LEU A 1 182 ? 4.240 -7.314 -20.073 1.00 91.50 182 LEU A O 1
ATOM 1473 N N . PRO A 1 183 ? 2.311 -6.657 -19.125 1.00 88.94 183 PRO A N 1
ATOM 1474 C CA . PRO A 1 183 ? 1.646 -6.439 -20.403 1.00 88.94 183 PRO A CA 1
ATOM 1475 C C . PRO A 1 183 ? 2.247 -5.225 -21.121 1.00 88.94 183 PRO A C 1
ATOM 1477 O O . PRO A 1 183 ? 2.227 -4.122 -20.589 1.00 88.94 183 PRO A O 1
ATOM 1480 N N . SER A 1 184 ? 2.718 -5.394 -22.358 1.00 86.75 184 SER A N 1
ATOM 1481 C CA . SER A 1 184 ? 3.354 -4.311 -23.133 1.00 86.75 184 SER A CA 1
ATOM 1482 C C . SER A 1 184 ? 2.428 -3.139 -23.488 1.00 86.75 184 SER A C 1
ATOM 1484 O O . SER A 1 184 ? 2.907 -2.078 -23.869 1.00 86.75 184 SER A O 1
ATOM 1486 N N . HIS A 1 185 ? 1.111 -3.332 -23.386 1.00 87.88 185 HIS A N 1
ATOM 1487 C CA . HIS A 1 185 ? 0.094 -2.310 -23.646 1.00 87.88 185 HIS A CA 1
ATOM 1488 C C . HIS A 1 185 ? -0.314 -1.524 -22.393 1.00 87.88 185 HIS A C 1
ATOM 1490 O O . HIS A 1 185 ? -1.092 -0.577 -22.499 1.00 87.88 185 HIS A O 1
ATOM 1496 N N . LEU A 1 186 ? 0.133 -1.951 -21.210 1.00 91.38 186 LEU A N 1
ATOM 1497 C CA . LEU A 1 186 ? -0.173 -1.267 -19.964 1.00 91.38 186 LEU A CA 1
ATOM 1498 C C . LEU A 1 186 ? 0.785 -0.093 -19.805 1.00 91.38 186 LEU A C 1
ATOM 1500 O O . LEU A 1 186 ? 1.979 -0.310 -19.663 1.00 91.38 186 LEU A O 1
ATOM 1504 N N . ASP A 1 187 ? 0.271 1.133 -19.781 1.00 94.00 187 ASP A N 1
ATOM 1505 C CA . ASP A 1 187 ? 1.114 2.300 -19.538 1.00 94.00 187 ASP A CA 1
ATOM 1506 C C . ASP A 1 187 ? 1.604 2.328 -18.083 1.00 94.00 187 ASP A C 1
ATOM 1508 O O . ASP A 1 187 ? 0.839 2.611 -17.163 1.00 94.00 187 ASP A O 1
ATOM 1512 N N . LEU A 1 188 ? 2.879 2.001 -17.873 1.00 95.44 188 LEU A N 1
ATOM 1513 C CA . LEU A 1 188 ? 3.537 2.024 -16.564 1.00 95.44 188 LEU A CA 1
ATOM 1514 C C . LEU A 1 188 ? 4.240 3.356 -16.275 1.00 95.44 188 LEU A C 1
ATOM 1516 O O . LEU A 1 188 ? 4.941 3.455 -15.268 1.00 95.44 188 LEU A O 1
ATOM 1520 N N . SER A 1 189 ? 4.088 4.384 -17.120 1.00 95.19 189 SER A N 1
ATOM 1521 C CA . SER A 1 189 ? 4.784 5.654 -16.906 1.00 95.19 189 SER A CA 1
ATOM 1522 C C . SER A 1 189 ? 4.479 6.337 -15.562 1.00 95.19 189 SER A C 1
ATOM 1524 O O . SER A 1 189 ? 5.423 6.892 -15.003 1.00 95.19 189 SER A O 1
ATOM 1526 N N . PRO A 1 190 ? 3.263 6.256 -14.972 1.00 95.31 190 PRO A N 1
ATOM 1527 C CA . PRO A 1 190 ? 3.018 6.815 -13.637 1.00 95.31 190 PRO A CA 1
ATOM 1528 C C . PRO A 1 190 ? 3.830 6.110 -12.541 1.00 95.31 190 PRO A C 1
ATOM 1530 O O . PRO A 1 190 ? 4.412 6.764 -11.676 1.00 95.31 190 PRO A O 1
ATOM 1533 N N . ILE A 1 191 ? 3.918 4.775 -12.602 1.00 96.25 191 ILE A N 1
ATOM 1534 C CA . ILE A 1 191 ? 4.747 3.970 -11.691 1.00 96.25 191 ILE A CA 1
ATOM 1535 C C . ILE A 1 191 ? 6.225 4.314 -11.871 1.00 96.25 191 ILE A C 1
ATOM 1537 O O . ILE A 1 191 ? 6.904 4.601 -10.886 1.00 96.25 191 ILE A O 1
ATOM 1541 N N . ILE A 1 192 ? 6.703 4.357 -13.119 1.00 96.62 192 ILE A N 1
ATOM 1542 C CA . ILE A 1 192 ? 8.087 4.728 -13.447 1.00 96.62 192 ILE A CA 1
ATOM 1543 C C . ILE A 1 192 ? 8.421 6.114 -12.887 1.00 96.62 192 ILE A C 1
ATOM 1545 O O . ILE A 1 192 ? 9.444 6.275 -12.229 1.00 96.62 192 ILE A O 1
ATOM 1549 N N . GLY A 1 193 ? 7.547 7.102 -13.093 1.00 95.56 193 GLY A N 1
ATOM 1550 C CA . GLY A 1 193 ? 7.757 8.457 -12.593 1.00 95.56 193 GLY A CA 1
ATOM 1551 C C . GLY A 1 193 ? 7.774 8.557 -11.078 1.00 95.56 193 GLY A C 1
ATOM 1552 O O . GLY A 1 193 ? 8.598 9.280 -10.525 1.00 95.56 193 GLY A O 1
ATOM 1553 N N . HIS A 1 194 ? 6.916 7.804 -10.390 1.00 95.50 194 HIS A N 1
ATOM 1554 C CA . HIS A 1 194 ? 6.943 7.756 -8.931 1.00 95.50 194 HIS A CA 1
ATOM 1555 C C . HIS A 1 194 ? 8.249 7.155 -8.398 1.00 95.50 194 HIS A C 1
ATOM 1557 O O . HIS A 1 194 ? 8.855 7.720 -7.491 1.00 95.50 194 HIS A O 1
ATOM 1563 N N . ILE A 1 195 ? 8.705 6.045 -8.983 1.00 95.00 195 ILE A N 1
ATOM 1564 C CA . ILE A 1 195 ? 9.957 5.384 -8.590 1.00 95.00 195 ILE A CA 1
ATOM 1565 C C . ILE A 1 195 ? 11.157 6.281 -8.874 1.00 95.00 195 ILE A C 1
ATOM 1567 O O . ILE A 1 195 ? 12.061 6.349 -8.047 1.00 95.00 195 ILE A O 1
ATOM 1571 N N . ALA A 1 196 ? 11.144 7.007 -9.995 1.00 95.12 196 ALA A N 1
ATOM 1572 C CA . ALA A 1 196 ? 12.204 7.952 -10.311 1.00 95.12 196 ALA A CA 1
ATOM 1573 C C . ALA A 1 196 ? 12.272 9.097 -9.290 1.00 95.12 196 ALA A C 1
ATOM 1575 O O . ALA A 1 196 ? 13.336 9.474 -8.814 1.00 95.12 196 ALA A O 1
ATOM 1576 N N . GLN A 1 197 ? 11.125 9.644 -8.892 1.00 93.81 197 GLN A N 1
ATOM 1577 C CA . GLN A 1 197 ? 11.085 10.732 -7.909 1.00 93.81 197 GLN A CA 1
ATOM 1578 C C . GLN A 1 197 ? 11.479 10.273 -6.502 1.00 93.81 197 GLN A C 1
ATOM 1580 O O . GLN A 1 197 ? 11.939 11.077 -5.686 1.00 93.81 197 GLN A O 1
ATOM 1585 N N . HIS A 1 198 ? 11.275 8.992 -6.205 1.00 94.06 198 HIS A N 1
ATOM 1586 C CA . HIS A 1 198 ? 11.439 8.425 -4.876 1.00 94.06 198 HIS A CA 1
ATOM 1587 C C . HIS A 1 198 ? 12.128 7.057 -4.960 1.00 94.06 198 HIS A C 1
ATOM 1589 O O . HIS A 1 198 ? 11.487 6.046 -4.681 1.00 94.06 198 HIS A O 1
ATOM 1595 N N . PRO A 1 199 ? 13.411 6.970 -5.339 1.00 94.31 199 PRO A N 1
ATOM 1596 C CA . PRO A 1 199 ? 14.100 5.687 -5.402 1.00 94.31 199 PRO A CA 1
ATOM 1597 C C . PRO A 1 199 ? 14.095 5.010 -4.024 1.00 94.31 199 PRO A C 1
ATOM 1599 O O . PRO A 1 199 ? 14.236 5.664 -2.992 1.00 94.31 199 PRO A O 1
ATOM 1602 N N . SER A 1 200 ? 13.901 3.689 -4.002 1.00 93.50 200 SER A N 1
ATOM 1603 C CA . SER A 1 200 ? 13.943 2.876 -2.783 1.00 93.50 200 SER A CA 1
ATOM 1604 C C . SER A 1 200 ? 15.067 1.861 -2.901 1.00 93.50 200 SER A C 1
ATOM 1606 O O . SER A 1 200 ? 14.929 0.890 -3.643 1.00 93.50 200 SER A O 1
ATOM 1608 N N . TRP A 1 201 ? 16.152 2.046 -2.142 1.00 94.31 201 TRP A N 1
ATOM 1609 C CA . TRP A 1 201 ? 17.330 1.168 -2.207 1.00 94.31 201 TRP A CA 1
ATOM 1610 C C . TRP A 1 201 ? 16.982 -0.316 -2.031 1.00 94.31 201 TRP A C 1
ATOM 1612 O O . TRP A 1 201 ? 17.593 -1.171 -2.664 1.00 94.31 201 TRP A O 1
ATOM 1622 N N . VAL A 1 202 ? 15.972 -0.618 -1.204 1.00 93.38 202 VAL A N 1
ATOM 1623 C CA . VAL A 1 202 ? 15.584 -1.991 -0.850 1.00 93.38 202 VAL A CA 1
ATOM 1624 C C . VAL A 1 202 ? 15.116 -2.791 -2.062 1.00 93.38 202 VAL A C 1
ATOM 1626 O O . VAL A 1 202 ? 15.381 -3.985 -2.129 1.00 93.38 202 VAL A O 1
ATOM 1629 N N . ASN A 1 203 ? 14.403 -2.148 -2.989 1.00 94.31 203 ASN A N 1
ATOM 1630 C CA . ASN A 1 203 ? 13.822 -2.802 -4.163 1.00 94.31 203 ASN A CA 1
ATOM 1631 C C . ASN A 1 203 ? 14.395 -2.249 -5.478 1.00 94.31 203 ASN A C 1
ATOM 1633 O O . ASN A 1 203 ? 13.910 -2.620 -6.546 1.00 94.31 203 ASN A O 1
ATOM 1637 N N . TRP A 1 204 ? 15.368 -1.327 -5.419 1.00 96.31 204 TRP A N 1
ATOM 1638 C CA . TRP A 1 204 ? 15.841 -0.574 -6.583 1.00 96.31 204 TRP A CA 1
ATOM 1639 C C . TRP A 1 204 ? 16.361 -1.492 -7.685 1.00 96.31 204 TRP A C 1
ATOM 1641 O O . TRP A 1 204 ? 16.024 -1.323 -8.856 1.00 96.31 204 TRP A O 1
ATOM 1651 N N . ARG A 1 205 ? 17.154 -2.497 -7.318 1.00 96.06 205 ARG A N 1
ATOM 1652 C CA . ARG A 1 205 ? 17.736 -3.422 -8.284 1.00 96.06 205 ARG A CA 1
ATOM 1653 C C . ARG A 1 205 ? 16.654 -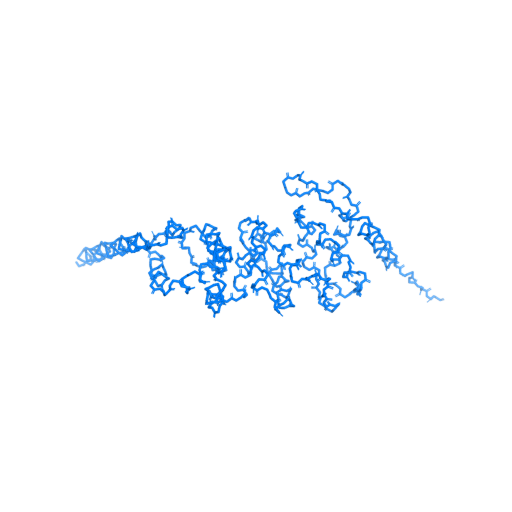4.214 -9.013 1.00 96.06 205 ARG A C 1
ATOM 1655 O O . ARG A 1 205 ? 16.574 -4.180 -10.235 1.00 96.06 205 ARG A O 1
ATOM 1662 N N . GLU A 1 206 ? 15.767 -4.870 -8.271 1.00 96.12 206 GLU A N 1
ATOM 1663 C CA . GLU A 1 206 ? 14.687 -5.675 -8.840 1.00 96.12 206 GLU A CA 1
ATOM 1664 C C . GLU A 1 206 ? 13.718 -4.833 -9.673 1.00 96.12 206 GLU A C 1
ATOM 1666 O O . GLU A 1 206 ? 13.251 -5.281 -10.727 1.00 96.12 206 GLU A O 1
ATOM 1671 N N . ILE A 1 207 ? 13.398 -3.622 -9.210 1.00 96.25 207 ILE A N 1
ATOM 1672 C CA . ILE A 1 207 ? 12.449 -2.756 -9.899 1.00 96.25 207 ILE A CA 1
ATOM 1673 C C . ILE A 1 207 ? 13.048 -2.141 -11.157 1.00 96.25 207 ILE A C 1
ATOM 1675 O O . ILE A 1 207 ? 12.368 -2.108 -12.183 1.00 96.25 207 ILE A O 1
ATOM 1679 N N . SER A 1 208 ? 14.314 -1.721 -11.113 1.00 97.56 208 SER A N 1
ATOM 1680 C CA . SER A 1 208 ? 14.998 -1.155 -12.273 1.00 97.56 208 SER A CA 1
ATOM 1681 C C . SER A 1 208 ? 15.198 -2.206 -13.360 1.00 97.56 208 SER A C 1
ATOM 1683 O O . SER A 1 208 ? 14.796 -1.971 -14.500 1.00 97.56 208 SER A O 1
ATOM 1685 N N . ASP A 1 209 ? 15.667 -3.405 -12.996 1.00 97.06 209 ASP A N 1
ATOM 1686 C CA . ASP A 1 209 ? 15.782 -4.551 -13.905 1.00 97.06 209 ASP A CA 1
ATOM 1687 C C . ASP A 1 209 ? 14.432 -4.867 -14.577 1.00 97.06 209 ASP A C 1
ATOM 1689 O O . ASP A 1 209 ? 14.337 -5.041 -15.797 1.00 97.06 209 ASP A O 1
ATOM 1693 N N . THR A 1 210 ? 13.356 -4.892 -13.787 1.00 96.88 210 THR A N 1
ATOM 1694 C CA . THR A 1 210 ? 12.001 -5.185 -14.269 1.00 96.88 210 THR A CA 1
ATOM 1695 C C . THR A 1 210 ? 11.472 -4.106 -15.218 1.00 96.88 210 THR A C 1
ATOM 1697 O O . THR A 1 210 ? 10.916 -4.424 -16.274 1.00 96.88 210 THR A O 1
ATOM 1700 N N . LEU A 1 211 ? 11.635 -2.831 -14.861 1.00 96.88 211 LEU A N 1
ATOM 1701 C CA . LEU A 1 211 ? 11.147 -1.705 -15.657 1.00 96.88 211 LEU A CA 1
ATOM 1702 C C . LEU A 1 211 ? 11.947 -1.523 -16.945 1.00 96.88 211 LEU A C 1
ATOM 1704 O O . LEU A 1 211 ? 11.347 -1.281 -17.990 1.00 96.88 211 LEU A O 1
ATOM 1708 N N . ILE A 1 212 ? 13.267 -1.712 -16.919 1.00 96.88 212 ILE A N 1
ATOM 1709 C CA . ILE A 1 212 ? 14.087 -1.696 -18.134 1.00 96.88 212 ILE A CA 1
ATOM 1710 C C . ILE A 1 212 ? 13.696 -2.842 -19.068 1.00 96.88 212 ILE A C 1
ATOM 1712 O O . ILE A 1 212 ? 13.490 -2.609 -20.261 1.00 96.88 212 ILE A O 1
ATOM 1716 N N . ALA A 1 213 ? 13.497 -4.057 -18.547 1.00 95.06 213 ALA A N 1
ATOM 1717 C CA . ALA A 1 213 ? 13.030 -5.183 -19.357 1.00 95.06 213 ALA A CA 1
ATOM 1718 C C . ALA A 1 213 ? 11.670 -4.906 -20.028 1.00 95.06 213 ALA A C 1
ATOM 1720 O O . ALA A 1 213 ? 11.450 -5.322 -21.171 1.00 95.06 213 ALA A O 1
ATOM 1721 N N . TYR A 1 214 ? 10.775 -4.187 -19.343 1.00 95.56 214 TYR A N 1
ATOM 1722 C CA . TYR A 1 214 ? 9.518 -3.698 -19.910 1.00 95.56 214 TYR A CA 1
ATOM 1723 C C . TYR A 1 214 ? 9.745 -2.629 -20.990 1.00 95.56 214 TYR A C 1
ATOM 1725 O O . TYR A 1 214 ? 9.220 -2.760 -22.096 1.00 95.56 214 TYR A O 1
ATOM 1733 N N . LEU A 1 215 ? 10.561 -1.606 -20.719 1.00 95.31 215 LEU A N 1
ATOM 1734 C CA . LEU A 1 215 ? 10.814 -0.495 -21.644 1.00 95.31 215 LEU A CA 1
ATOM 1735 C C . LEU A 1 215 ? 11.504 -0.940 -22.939 1.00 95.31 215 LEU A C 1
ATOM 1737 O O . LEU A 1 215 ? 11.211 -0.399 -24.002 1.00 95.31 215 LEU A O 1
ATOM 1741 N N . VAL A 1 216 ? 12.355 -1.968 -22.886 1.00 94.06 216 VAL A N 1
ATOM 1742 C CA . VAL A 1 216 ? 12.957 -2.585 -24.083 1.00 94.06 216 VAL A CA 1
ATOM 1743 C C . VAL A 1 216 ? 11.895 -3.178 -25.020 1.00 94.06 216 VAL A C 1
ATOM 1745 O O . VAL A 1 216 ? 12.082 -3.188 -26.238 1.00 94.06 216 VAL A O 1
ATOM 1748 N N . GLN A 1 217 ? 10.781 -3.666 -24.470 1.00 90.88 217 GLN A N 1
ATOM 1749 C CA . GLN A 1 217 ? 9.688 -4.291 -25.224 1.00 90.88 217 GLN A CA 1
ATOM 1750 C C . GLN A 1 217 ? 8.555 -3.314 -25.569 1.00 90.88 217 GLN A C 1
ATOM 1752 O O . GLN A 1 217 ? 7.725 -3.622 -26.426 1.00 90.88 217 GLN A O 1
ATOM 1757 N N . CYS A 1 218 ? 8.497 -2.167 -24.895 1.00 87.81 218 CYS A N 1
ATOM 1758 C CA . CYS A 1 218 ? 7.441 -1.178 -25.047 1.00 87.81 218 CYS A CA 1
ATOM 1759 C C . CYS A 1 218 ? 7.699 -0.242 -26.239 1.00 87.81 218 CYS A C 1
ATOM 1761 O O . CYS A 1 218 ? 8.841 0.068 -26.593 1.00 87.81 218 CYS A O 1
ATOM 1763 N N . ASP A 1 219 ? 6.619 0.250 -26.849 1.00 85.19 219 ASP A N 1
ATOM 1764 C CA . ASP A 1 219 ? 6.699 1.327 -27.829 1.00 85.19 219 ASP A CA 1
ATOM 1765 C C . ASP A 1 219 ? 6.685 2.682 -27.106 1.00 85.19 219 ASP A C 1
ATOM 1767 O O . ASP A 1 219 ? 5.643 3.214 -26.745 1.00 85.19 219 ASP A O 1
ATOM 1771 N N . MET A 1 220 ? 7.865 3.258 -26.878 1.00 79.88 220 MET A N 1
ATOM 1772 C CA . MET A 1 220 ? 8.049 4.513 -26.125 1.00 79.88 220 MET A CA 1
ATOM 1773 C C . MET A 1 220 ? 7.091 5.672 -26.487 1.00 79.88 220 MET A C 1
ATOM 1775 O O . MET A 1 220 ? 6.682 6.395 -25.575 1.00 79.88 220 MET A O 1
ATOM 1779 N N . PRO A 1 221 ? 6.698 5.896 -27.761 1.00 82.75 221 PRO A N 1
ATOM 1780 C CA . PRO A 1 221 ? 5.733 6.935 -28.121 1.00 82.75 221 PRO A CA 1
ATOM 1781 C C . PRO A 1 221 ? 4.335 6.750 -27.516 1.00 82.75 221 PRO A C 1
ATOM 1783 O O . PRO A 1 221 ? 3.576 7.717 -27.492 1.00 82.75 221 PRO A O 1
ATOM 1786 N N . THR A 1 222 ? 3.978 5.550 -27.043 1.00 85.06 222 THR A N 1
ATOM 1787 C CA . THR A 1 222 ? 2.661 5.277 -26.447 1.00 85.06 222 THR A CA 1
ATOM 1788 C C . THR A 1 222 ? 2.589 5.579 -24.951 1.00 85.06 222 THR A C 1
ATOM 1790 O O . THR A 1 222 ? 1.495 5.545 -24.396 1.00 85.06 222 THR A O 1
ATOM 1793 N N . LEU A 1 223 ? 3.718 5.866 -24.294 1.00 89.81 223 LEU A N 1
ATOM 1794 C CA . LEU A 1 223 ? 3.772 6.180 -22.862 1.00 89.81 223 LEU A CA 1
ATOM 1795 C C . LEU A 1 223 ? 3.283 7.610 -22.600 1.00 89.81 223 LEU A C 1
ATOM 1797 O O . LEU A 1 223 ? 3.702 8.548 -23.288 1.00 89.81 223 LEU A O 1
ATOM 1801 N N . SER A 1 224 ? 2.424 7.794 -21.595 1.00 91.00 224 SER A N 1
ATOM 1802 C CA . SER A 1 224 ? 1.843 9.109 -21.300 1.00 91.00 224 SER A CA 1
ATOM 1803 C C . SER A 1 224 ? 2.855 10.090 -20.697 1.00 91.00 224 SER A C 1
ATOM 1805 O O . SER A 1 224 ? 2.878 11.258 -21.090 1.00 91.00 224 SER A O 1
ATOM 1807 N N . GLU A 1 225 ? 3.753 9.628 -19.821 1.00 89.69 225 GLU A N 1
ATOM 1808 C CA . GLU A 1 225 ? 4.733 10.470 -19.112 1.00 89.69 225 GLU A CA 1
ATOM 1809 C C . GLU A 1 225 ? 6.180 10.235 -19.582 1.00 89.69 225 GLU A C 1
ATOM 1811 O O . GLU A 1 225 ? 7.046 9.770 -18.842 1.00 89.69 225 GLU A O 1
ATOM 1816 N N . ARG A 1 226 ? 6.484 10.589 -20.835 1.00 91.69 226 ARG A N 1
ATOM 1817 C CA . ARG A 1 226 ? 7.825 10.383 -21.428 1.00 91.69 226 ARG A CA 1
ATOM 1818 C C . ARG A 1 226 ? 8.969 11.066 -20.667 1.00 91.69 226 ARG A C 1
ATOM 1820 O O . ARG A 1 226 ? 10.068 10.523 -20.627 1.00 91.69 226 ARG A O 1
ATOM 1827 N N . SER A 1 227 ? 8.726 12.228 -20.059 1.00 92.25 227 SER A N 1
ATOM 1828 C CA . SER A 1 227 ? 9.739 12.931 -19.258 1.00 92.25 227 SER A CA 1
ATOM 1829 C C . SER A 1 227 ? 10.128 12.146 -18.007 1.00 92.25 227 SER A C 1
ATOM 1831 O O . SER A 1 227 ? 11.309 12.048 -17.700 1.00 92.25 227 SER A O 1
ATOM 1833 N N . ALA A 1 228 ? 9.146 11.543 -17.334 1.00 93.25 228 ALA A N 1
ATOM 1834 C CA . ALA A 1 228 ? 9.368 10.704 -16.164 1.00 93.25 228 ALA A CA 1
ATOM 1835 C C . ALA A 1 228 ? 10.163 9.440 -16.520 1.00 93.25 228 ALA A C 1
ATOM 1837 O O . ALA A 1 228 ? 11.072 9.039 -15.800 1.00 93.25 228 ALA A O 1
ATOM 1838 N N . VAL A 1 229 ? 9.868 8.843 -17.679 1.00 95.44 229 VAL A N 1
ATOM 1839 C CA . VAL A 1 229 ? 10.635 7.701 -18.190 1.00 95.44 229 VAL A CA 1
ATOM 1840 C C . VAL A 1 229 ? 12.073 8.104 -18.509 1.00 95.44 229 VAL A C 1
ATOM 1842 O O . VAL A 1 229 ? 12.997 7.374 -18.175 1.00 95.44 229 VAL A O 1
ATOM 1845 N N . HIS A 1 230 ? 12.286 9.268 -19.121 1.00 95.19 230 HIS A N 1
ATOM 1846 C CA . HIS A 1 230 ? 13.632 9.770 -19.387 1.00 95.19 230 HIS A CA 1
ATOM 1847 C C . HIS A 1 230 ? 14.429 9.995 -18.092 1.00 95.19 230 HIS A C 1
ATOM 1849 O O . HIS A 1 230 ? 15.582 9.583 -18.010 1.00 95.19 230 HIS A O 1
ATOM 1855 N N . GLU A 1 231 ? 13.815 10.602 -17.074 1.00 96.06 231 GLU A N 1
ATOM 1856 C CA . GLU A 1 231 ? 14.423 10.799 -15.752 1.00 96.06 231 GLU A CA 1
ATOM 1857 C C . GLU A 1 231 ? 14.809 9.461 -15.104 1.00 96.06 231 GLU A C 1
ATOM 1859 O O . GLU A 1 231 ? 15.949 9.286 -14.680 1.00 96.06 231 GLU A O 1
ATOM 1864 N N . PHE A 1 232 ? 13.906 8.478 -15.125 1.00 97.56 232 PHE A N 1
ATOM 1865 C CA . PHE A 1 232 ? 14.188 7.122 -14.654 1.00 97.56 232 PHE A CA 1
ATOM 1866 C C . PHE A 1 232 ? 15.391 6.483 -15.370 1.00 97.56 232 PHE A C 1
ATOM 1868 O O . PHE A 1 232 ? 16.263 5.895 -14.731 1.00 97.56 232 PHE A O 1
ATOM 1875 N N . LEU A 1 233 ? 15.468 6.609 -16.699 1.00 97.69 233 LEU A N 1
ATOM 1876 C CA . LEU A 1 233 ? 16.589 6.070 -17.472 1.00 97.69 233 LEU A CA 1
ATOM 1877 C C . LEU A 1 233 ? 17.918 6.745 -17.102 1.00 97.69 233 LEU A C 1
ATOM 1879 O O . LEU A 1 233 ? 18.942 6.068 -17.032 1.00 97.69 233 LEU A O 1
ATOM 1883 N N . GLN A 1 234 ? 17.909 8.057 -16.845 1.00 97.31 234 GLN A N 1
ATOM 1884 C CA . GLN A 1 234 ? 19.091 8.783 -16.369 1.00 97.31 234 GLN A CA 1
ATOM 1885 C C . GLN A 1 234 ? 19.534 8.300 -14.986 1.00 97.31 234 GLN A C 1
ATOM 1887 O O . GLN A 1 234 ? 20.726 8.159 -14.744 1.00 97.31 234 GLN A O 1
ATOM 1892 N N . GLN A 1 235 ? 18.589 7.992 -14.102 1.00 97.00 235 GLN A N 1
ATOM 1893 C CA . GLN A 1 235 ? 18.900 7.446 -12.783 1.00 97.00 235 GLN A CA 1
ATOM 1894 C C . GLN A 1 235 ? 19.467 6.026 -12.849 1.00 97.00 235 GLN A C 1
ATOM 1896 O O . GLN A 1 235 ? 20.360 5.692 -12.082 1.00 97.00 235 GLN A O 1
ATOM 1901 N N . CYS A 1 236 ? 19.022 5.196 -13.798 1.00 97.62 236 CYS A N 1
ATOM 1902 C CA . CYS A 1 236 ? 19.590 3.856 -13.990 1.00 97.62 236 CYS A CA 1
ATOM 1903 C C . CYS A 1 236 ? 21.085 3.883 -14.361 1.00 97.62 236 CYS A C 1
ATOM 1905 O O . CYS A 1 236 ? 21.798 2.921 -14.085 1.00 97.62 236 CYS A O 1
ATOM 1907 N N . ILE A 1 237 ? 21.570 4.959 -14.989 1.00 97.44 237 ILE A N 1
ATOM 1908 C CA . ILE A 1 237 ? 22.991 5.121 -15.342 1.00 97.44 237 ILE A CA 1
ATOM 1909 C C . ILE A 1 237 ? 23.779 5.950 -14.313 1.00 97.44 237 ILE A C 1
ATOM 1911 O O . ILE A 1 237 ? 24.994 6.100 -14.456 1.00 97.44 237 ILE A O 1
ATOM 1915 N N . ASP A 1 238 ? 23.109 6.493 -13.294 1.00 95.56 238 ASP A N 1
ATOM 1916 C CA . ASP A 1 238 ? 23.733 7.283 -12.238 1.00 95.56 238 ASP A CA 1
ATOM 1917 C C . ASP A 1 238 ? 24.282 6.370 -11.133 1.00 95.56 238 ASP A C 1
ATOM 1919 O O . ASP A 1 238 ? 23.541 5.785 -10.346 1.00 95.56 238 ASP A O 1
ATOM 1923 N N . MET A 1 239 ? 25.609 6.260 -11.065 1.00 92.62 239 MET A N 1
ATOM 1924 C CA . MET A 1 239 ? 26.300 5.454 -10.052 1.00 92.62 239 MET A CA 1
ATOM 1925 C C . MET A 1 239 ? 26.300 6.100 -8.658 1.00 92.62 239 MET A C 1
ATOM 1927 O O . MET A 1 239 ? 26.720 5.460 -7.695 1.00 92.62 239 MET A O 1
ATOM 1931 N N . GLU A 1 240 ? 25.885 7.364 -8.545 1.00 96.06 240 GLU A N 1
ATOM 1932 C CA . GLU A 1 240 ? 25.805 8.105 -7.283 1.00 96.06 240 GLU A CA 1
ATOM 1933 C C . GLU A 1 240 ? 24.365 8.195 -6.747 1.00 96.06 240 GLU A C 1
ATOM 1935 O O . GLU A 1 240 ? 24.133 8.820 -5.707 1.00 96.06 240 GLU A O 1
ATOM 1940 N N . LEU A 1 241 ? 23.400 7.541 -7.408 1.00 95.75 241 LEU A N 1
ATOM 1941 C CA . LEU A 1 241 ? 22.001 7.537 -6.993 1.00 95.75 241 LEU A CA 1
ATOM 1942 C C . LEU A 1 241 ? 21.853 6.998 -5.566 1.00 95.75 241 LEU A C 1
ATOM 1944 O O . LEU A 1 241 ? 22.268 5.881 -5.247 1.00 95.75 241 LEU A O 1
ATOM 1948 N N . CYS A 1 242 ? 21.203 7.785 -4.715 1.00 95.25 242 CYS A N 1
ATOM 1949 C CA . CYS A 1 242 ? 20.872 7.414 -3.347 1.00 95.25 242 CYS A CA 1
ATOM 1950 C C . CYS A 1 242 ? 19.372 7.574 -3.102 1.00 95.25 242 CYS A C 1
ATOM 1952 O O . CYS A 1 242 ? 18.711 8.405 -3.727 1.00 95.25 242 CYS A O 1
ATOM 1954 N N . ASP A 1 243 ? 18.845 6.788 -2.171 1.00 92.62 243 ASP A N 1
ATOM 1955 C CA . ASP A 1 243 ? 17.476 6.942 -1.696 1.00 92.62 243 ASP A CA 1
ATOM 1956 C C . ASP A 1 243 ? 17.333 8.122 -0.708 1.00 92.62 243 ASP A C 1
ATOM 1958 O O . ASP A 1 243 ? 18.276 8.880 -0.459 1.00 92.62 243 ASP A O 1
ATOM 1962 N N . TYR A 1 244 ? 16.142 8.278 -0.119 1.00 89.12 244 TYR A N 1
ATOM 1963 C CA . TYR A 1 244 ? 15.873 9.332 0.867 1.00 89.12 244 TYR A CA 1
ATOM 1964 C C . TYR A 1 244 ? 16.768 9.246 2.118 1.00 89.12 244 TYR A C 1
ATOM 1966 O O . TYR A 1 244 ? 17.114 10.280 2.694 1.00 89.12 244 TYR A O 1
ATOM 1974 N N . ASP A 1 245 ? 17.176 8.039 2.518 1.00 89.62 245 ASP A N 1
ATOM 1975 C CA . ASP A 1 245 ? 18.060 7.811 3.665 1.00 89.62 245 ASP A CA 1
ATOM 1976 C C . ASP A 1 245 ? 19.555 7.965 3.307 1.00 89.62 245 ASP A C 1
ATOM 1978 O O . ASP A 1 245 ? 20.427 7.800 4.167 1.00 89.62 245 ASP A O 1
ATOM 1982 N N . GLY A 1 246 ? 19.876 8.315 2.055 1.00 94.25 246 GLY A N 1
ATOM 1983 C CA . GLY A 1 246 ? 21.248 8.453 1.562 1.00 94.25 246 GLY A CA 1
ATOM 1984 C C . GLY A 1 246 ? 21.943 7.111 1.315 1.00 94.25 246 GLY A C 1
ATOM 1985 O O . GLY A 1 246 ? 23.173 7.052 1.273 1.00 94.25 246 GLY A O 1
ATOM 1986 N N . ILE A 1 247 ? 21.174 6.029 1.190 1.00 95.19 247 ILE A N 1
ATOM 1987 C CA . ILE A 1 247 ? 21.669 4.685 0.912 1.00 95.19 247 ILE A CA 1
ATOM 1988 C C . ILE A 1 247 ? 21.815 4.525 -0.609 1.00 95.19 247 ILE A C 1
ATOM 1990 O O . ILE A 1 247 ? 20.850 4.762 -1.343 1.00 95.19 247 ILE A O 1
ATOM 1994 N N . PRO A 1 248 ? 22.996 4.103 -1.102 1.00 96.56 248 PRO A N 1
ATOM 1995 C CA . PRO A 1 248 ? 23.218 3.904 -2.529 1.00 96.56 248 PRO A CA 1
ATOM 1996 C C . PRO A 1 248 ? 22.256 2.887 -3.150 1.00 96.56 248 PRO A C 1
ATOM 1998 O O . PRO A 1 248 ? 22.019 1.810 -2.595 1.00 96.56 248 PRO A O 1
ATOM 2001 N N . CYS A 1 249 ? 21.744 3.223 -4.329 1.00 95.88 249 CYS A N 1
ATOM 2002 C CA . CYS A 1 249 ? 20.870 2.388 -5.142 1.00 95.88 249 CYS A CA 1
ATOM 2003 C C . CYS A 1 249 ? 21.699 1.657 -6.213 1.00 95.88 249 CYS A C 1
ATOM 2005 O O . CYS A 1 249 ? 22.199 2.276 -7.147 1.00 95.88 249 CYS A O 1
ATOM 2007 N N . ASP A 1 250 ? 21.867 0.338 -6.071 1.00 95.69 250 ASP A N 1
ATOM 2008 C CA . ASP A 1 250 ? 22.692 -0.477 -6.979 1.00 95.69 250 ASP A CA 1
ATOM 2009 C C . ASP A 1 250 ? 21.919 -0.894 -8.240 1.00 95.69 250 ASP A C 1
ATOM 2011 O O . ASP A 1 250 ? 20.925 -1.621 -8.153 1.00 95.69 250 ASP A O 1
ATOM 2015 N N . THR A 1 251 ? 22.394 -0.466 -9.410 1.00 96.31 251 THR A N 1
ATOM 2016 C CA . THR A 1 251 ? 21.841 -0.855 -10.716 1.00 96.31 251 THR A CA 1
ATOM 2017 C C . THR A 1 251 ? 22.711 -1.939 -11.351 1.00 96.31 251 THR A C 1
ATOM 2019 O O . THR A 1 251 ? 23.934 -1.817 -11.388 1.00 96.31 251 THR A O 1
ATOM 2022 N N . SER A 1 252 ? 22.098 -3.000 -11.890 1.00 96.81 252 SER A N 1
ATOM 2023 C CA . SER A 1 252 ? 22.852 -4.051 -12.588 1.00 96.81 252 SER A CA 1
ATOM 2024 C C . SER A 1 252 ? 23.527 -3.530 -13.866 1.00 96.81 252 SER A C 1
ATOM 2026 O O . SER A 1 252 ? 23.046 -2.588 -14.502 1.00 96.81 252 SER A O 1
ATOM 2028 N N . GLU A 1 253 ? 24.637 -4.155 -14.275 1.00 97.38 253 GLU A N 1
ATOM 2029 C CA . GLU A 1 253 ? 25.347 -3.777 -15.506 1.00 97.38 253 GLU A CA 1
ATOM 2030 C C . GLU A 1 253 ? 24.442 -3.915 -16.739 1.00 97.38 253 GLU A C 1
ATOM 2032 O O . GLU A 1 253 ? 24.445 -3.056 -17.623 1.00 97.38 253 GLU A O 1
ATOM 2037 N N . GLU A 1 254 ? 23.622 -4.967 -16.790 1.00 97.25 254 GLU A N 1
ATOM 2038 C CA . GLU A 1 254 ? 22.656 -5.185 -17.863 1.00 97.25 254 GLU A CA 1
ATOM 2039 C C . GLU A 1 254 ? 21.633 -4.046 -17.948 1.00 97.25 254 GLU A C 1
ATOM 2041 O O . GLU A 1 254 ? 21.365 -3.533 -19.040 1.00 97.25 254 GLU A O 1
ATOM 2046 N N . THR A 1 255 ? 21.096 -3.625 -16.802 1.00 97.56 255 THR A N 1
ATOM 2047 C CA . THR A 1 255 ? 20.117 -2.536 -16.696 1.00 97.56 255 THR A CA 1
ATOM 2048 C C . THR A 1 255 ? 20.738 -1.196 -17.060 1.00 97.56 255 THR A C 1
ATOM 2050 O O . THR A 1 255 ? 20.136 -0.447 -17.830 1.00 97.56 255 THR A O 1
ATOM 2053 N N . LEU A 1 256 ? 21.972 -0.929 -16.628 1.00 97.69 256 LEU A N 1
ATOM 2054 C CA . LEU A 1 256 ? 22.735 0.259 -17.015 1.00 97.69 256 LEU A CA 1
ATOM 2055 C C . LEU A 1 256 ? 22.925 0.330 -18.538 1.00 97.69 256 LEU A C 1
ATOM 2057 O O . LEU A 1 256 ? 22.612 1.343 -19.166 1.00 97.69 256 LEU A O 1
ATOM 2061 N N . HIS A 1 257 ? 23.398 -0.753 -19.162 1.00 97.88 257 HIS A N 1
ATOM 2062 C CA . HIS A 1 257 ? 23.629 -0.789 -20.607 1.00 97.88 257 HIS A CA 1
ATOM 2063 C C . HIS A 1 257 ? 22.338 -0.639 -21.417 1.00 97.88 257 HIS A C 1
ATOM 2065 O O . HIS A 1 257 ? 22.311 0.087 -22.416 1.00 97.88 257 HIS A O 1
ATOM 2071 N N . ALA A 1 258 ? 21.262 -1.305 -20.995 1.00 97.50 258 ALA A N 1
ATOM 2072 C CA . ALA A 1 258 ? 19.969 -1.194 -21.655 1.00 97.50 258 ALA A CA 1
ATOM 2073 C C . ALA A 1 258 ? 19.354 0.205 -21.479 1.00 97.50 258 ALA A C 1
ATOM 2075 O O . ALA A 1 258 ? 18.810 0.744 -22.445 1.00 97.50 258 ALA A O 1
ATOM 2076 N N . ALA A 1 259 ? 19.499 0.831 -20.307 1.00 97.62 259 ALA A N 1
ATOM 2077 C CA . ALA A 1 259 ? 19.058 2.203 -20.076 1.00 97.62 259 ALA A CA 1
ATOM 2078 C C . ALA A 1 259 ? 19.793 3.202 -20.983 1.00 97.62 259 ALA A C 1
ATOM 2080 O O . ALA A 1 259 ? 19.148 4.027 -21.635 1.00 97.62 259 ALA A O 1
ATOM 2081 N N . GLN A 1 260 ? 21.119 3.073 -21.115 1.00 97.56 260 GLN A N 1
ATOM 2082 C CA . GLN A 1 260 ? 21.911 3.905 -22.026 1.00 97.56 260 GLN A CA 1
ATOM 2083 C C . GLN A 1 260 ? 21.445 3.754 -23.482 1.00 97.56 260 GLN A C 1
ATOM 2085 O O . GLN A 1 260 ? 21.217 4.747 -24.172 1.00 97.56 260 GLN A O 1
ATOM 2090 N N . ALA A 1 261 ? 21.236 2.517 -23.943 1.00 96.50 261 ALA A N 1
ATOM 2091 C CA . ALA A 1 261 ? 20.758 2.262 -25.301 1.00 96.50 261 ALA A CA 1
ATOM 2092 C C . ALA A 1 261 ? 19.360 2.861 -25.559 1.00 96.50 261 ALA A C 1
ATOM 2094 O O . ALA A 1 261 ? 19.081 3.341 -26.663 1.00 96.50 261 ALA A O 1
ATOM 2095 N N . LEU A 1 262 ? 18.478 2.851 -24.553 1.00 95.75 262 LEU A N 1
ATOM 2096 C CA . LEU A 1 262 ? 17.157 3.479 -24.632 1.00 95.75 262 LEU A CA 1
ATOM 2097 C C . LEU A 1 262 ? 17.254 5.011 -24.716 1.00 95.75 262 LEU A C 1
ATOM 2099 O O . LEU A 1 262 ? 16.566 5.596 -25.554 1.00 95.75 262 LEU A O 1
ATOM 2103 N N . LEU A 1 263 ? 18.132 5.647 -23.930 1.00 95.12 263 LEU A N 1
ATOM 2104 C CA . LEU A 1 263 ? 18.377 7.099 -23.973 1.00 95.12 263 LEU A CA 1
ATOM 2105 C C . LEU A 1 263 ? 18.927 7.566 -25.325 1.00 95.12 263 LEU A C 1
ATOM 2107 O O . LEU A 1 263 ? 18.474 8.576 -25.879 1.00 95.12 263 LEU A O 1
ATOM 2111 N N . ASP A 1 264 ? 19.875 6.815 -25.887 1.00 93.69 264 ASP A N 1
ATOM 2112 C CA . ASP A 1 264 ? 20.450 7.108 -27.202 1.00 93.69 264 ASP A CA 1
ATOM 2113 C C . ASP A 1 264 ? 19.367 7.034 -28.293 1.00 93.69 264 ASP A C 1
ATOM 2115 O O . ASP A 1 264 ? 19.272 7.902 -29.170 1.00 93.69 264 ASP A O 1
ATOM 2119 N N . ARG A 1 265 ? 18.481 6.031 -28.204 1.00 89.88 265 ARG A N 1
ATOM 2120 C CA . ARG A 1 265 ? 17.343 5.862 -29.117 1.00 89.88 265 ARG A CA 1
ATOM 2121 C C . ARG A 1 265 ? 16.351 7.019 -29.011 1.00 89.88 265 ARG A C 1
ATOM 2123 O O . ARG A 1 265 ? 15.935 7.532 -30.051 1.00 89.88 265 ARG A O 1
ATOM 2130 N N . THR A 1 266 ? 15.970 7.448 -27.808 1.00 85.50 266 THR A N 1
ATOM 2131 C CA . THR A 1 266 ? 15.017 8.560 -27.633 1.00 85.50 266 THR A CA 1
ATOM 2132 C C . THR A 1 266 ? 15.591 9.889 -28.108 1.00 85.50 266 THR A C 1
ATOM 2134 O O . THR A 1 266 ? 14.896 10.637 -28.788 1.00 85.50 266 THR A O 1
ATOM 2137 N N . SER A 1 267 ? 16.880 10.139 -27.869 1.00 83.94 267 SER A N 1
ATOM 2138 C CA . SER A 1 267 ? 17.560 11.366 -28.312 1.00 83.94 267 SER A CA 1
ATOM 2139 C C . SER A 1 267 ? 17.621 11.497 -29.840 1.00 83.94 267 SER A C 1
ATOM 2141 O O . SER A 1 267 ? 17.607 12.602 -30.379 1.00 83.94 267 SER A O 1
ATOM 2143 N N . SER A 1 268 ? 17.649 10.372 -30.563 1.00 76.25 268 SER A N 1
ATOM 2144 C CA . SER A 1 268 ? 17.635 10.362 -32.033 1.00 76.25 268 SER A CA 1
ATOM 2145 C C . SER A 1 268 ? 16.269 10.692 -32.656 1.00 76.25 268 SER A C 1
ATOM 2147 O O . SER A 1 268 ? 16.208 11.082 -33.823 1.00 76.25 268 SER A O 1
ATOM 2149 N N . LEU A 1 269 ? 15.177 10.555 -31.892 1.00 67.81 269 LEU A N 1
ATOM 2150 C CA . LEU A 1 269 ? 13.802 10.770 -32.361 1.00 67.81 269 LEU A CA 1
ATOM 2151 C C . LEU A 1 269 ? 13.353 12.239 -32.273 1.00 67.81 269 LEU A C 1
ATOM 2153 O O . LEU A 1 269 ? 12.472 12.635 -33.032 1.00 67.81 269 LEU A O 1
ATOM 2157 N N . ASP A 1 270 ? 13.978 13.050 -31.414 1.00 62.72 270 ASP A N 1
ATOM 2158 C CA . ASP A 1 270 ? 13.635 14.468 -31.206 1.00 62.72 270 ASP A CA 1
ATOM 2159 C C . ASP A 1 270 ? 14.334 15.437 -32.185 1.00 62.72 270 ASP A C 1
ATOM 2161 O O . ASP A 1 270 ? 14.255 16.658 -32.030 1.00 62.72 270 ASP A O 1
ATOM 2165 N N . ILE A 1 271 ? 14.998 14.935 -33.234 1.00 53.44 271 ILE A N 1
ATOM 2166 C CA . ILE A 1 271 ? 15.567 15.791 -34.285 1.00 53.44 271 ILE A CA 1
ATOM 2167 C C . ILE A 1 271 ? 14.411 16.398 -35.105 1.00 53.44 271 ILE A C 1
ATOM 2169 O O . ILE A 1 271 ? 13.694 15.650 -35.779 1.00 53.44 271 ILE A O 1
ATOM 2173 N N . PRO A 1 272 ? 14.228 17.737 -35.128 1.00 48.44 272 PRO A N 1
ATOM 2174 C CA . PRO A 1 272 ? 13.207 18.365 -35.957 1.00 48.44 272 PRO A CA 1
ATOM 2175 C C . PRO A 1 272 ? 13.503 18.040 -37.419 1.00 48.44 272 PRO A C 1
ATOM 2177 O O . PRO A 1 272 ? 14.581 18.370 -37.922 1.00 48.44 272 PRO A O 1
ATOM 2180 N N . GLN A 1 273 ? 12.563 17.400 -38.119 1.00 47.06 273 GLN A N 1
ATOM 2181 C CA . GLN A 1 273 ? 12.693 17.271 -39.565 1.00 47.06 273 GLN A CA 1
ATOM 2182 C C . GLN A 1 273 ? 12.766 18.682 -40.163 1.00 47.06 273 GLN A C 1
ATOM 2184 O O . GLN A 1 273 ? 11.873 19.492 -39.895 1.00 47.06 273 GLN A O 1
ATOM 2189 N N . PRO A 1 274 ? 13.805 19.014 -40.952 1.00 52.16 274 PRO A N 1
ATOM 2190 C CA . PRO A 1 274 ? 13.848 20.296 -41.627 1.00 52.16 274 PRO A CA 1
ATOM 2191 C C . PRO A 1 274 ? 12.627 20.377 -42.539 1.00 52.16 274 PRO A C 1
ATOM 2193 O O . PRO A 1 274 ? 12.461 19.556 -43.443 1.00 52.16 274 PRO A O 1
ATOM 2196 N N . HIS A 1 275 ? 11.758 21.354 -42.277 1.00 49.06 275 HIS A N 1
ATOM 2197 C CA . HIS A 1 275 ? 10.699 21.728 -43.198 1.00 49.06 275 HIS A CA 1
ATOM 2198 C C . HIS A 1 275 ? 11.356 22.049 -44.542 1.00 49.06 275 HIS A C 1
ATOM 2200 O O . HIS A 1 275 ? 11.987 23.094 -44.704 1.00 49.06 275 HIS A O 1
ATOM 2206 N N . LEU A 1 276 ? 11.247 21.121 -45.493 1.00 54.69 276 LEU A N 1
ATOM 2207 C CA . LEU A 1 276 ? 11.549 21.377 -46.891 1.00 54.69 276 LEU A CA 1
ATOM 2208 C C . LEU A 1 276 ? 10.523 22.402 -47.375 1.00 54.69 276 LEU A C 1
ATOM 2210 O O . LEU A 1 276 ? 9.405 22.054 -47.752 1.00 54.69 276 LEU A O 1
ATOM 2214 N N . ILE A 1 277 ? 10.902 23.677 -47.301 1.00 54.75 277 ILE A N 1
ATOM 2215 C CA . ILE A 1 277 ? 10.268 24.746 -48.063 1.00 54.75 277 ILE A CA 1
ATOM 2216 C C . ILE A 1 277 ? 10.583 24.425 -49.525 1.00 54.75 277 ILE A C 1
ATOM 2218 O O . ILE A 1 277 ? 11.714 24.591 -49.979 1.00 54.75 277 ILE A O 1
ATOM 2222 N N . PHE A 1 278 ? 9.601 23.860 -50.222 1.00 55.94 278 PHE A N 1
ATOM 2223 C CA . PHE A 1 278 ? 9.589 23.840 -51.676 1.00 55.94 278 PHE A CA 1
ATOM 2224 C C . PHE A 1 278 ? 9.123 25.223 -52.136 1.00 55.94 278 PHE A C 1
ATOM 2226 O O . PHE A 1 278 ? 7.932 25.520 -52.036 1.00 55.94 278 PHE A O 1
ATOM 2233 N N . ASP A 1 279 ? 10.071 26.041 -52.591 1.00 60.66 279 ASP A N 1
ATOM 2234 C CA . ASP A 1 279 ? 9.822 27.155 -53.516 1.00 60.66 279 ASP A CA 1
ATOM 2235 C C . ASP A 1 279 ? 9.989 26.669 -54.965 1.00 60.66 279 ASP A C 1
ATOM 2237 O O . ASP A 1 279 ? 10.933 25.879 -55.223 1.00 60.66 279 ASP A O 1
#

Foldseek 3Di:
DVVVVVVVVVVVVVVVVVVLVVLQVVLLVLLVPDPPPQASVQFDGHSVQSVVSVVLSVDDPLLSLLCLLLQQLCPPHCRGRSLSSNVSSLVVLLVCVVVVVVVSNVSSLVNHPLLSNLLSQQLHQDDDPSSLVVLLVSCPPVLQVLLVSLLVQLPDPVNNVRGDLNSSLSNNLSSLDVVGDDDLLDQCLSVLLSCLVAPDQVRLASSLVNVLVSLVSHDLVNHPNNVSLLSSLVLLLDQCDAGPVSHTRDYDPVSNVSSVVSNVVVVVVPPPDPPPPDD

Radius of gyration: 25.03 Å; chains: 1; bounding box: 66×57×84 Å

pLDDT: mean 91.7, std 8.9, range [47.06, 97.88]